Protein AF-A0A5R8KFC3-F1 (afdb_monomer)

Solvent-accessible surface area (backbone atoms only — not comparable to full-atom values): 16787 Å² total; per-residue (Å²): 131,62,72,65,58,32,50,52,36,5,52,53,13,8,52,49,15,18,56,50,30,35,54,46,38,49,51,48,36,60,76,68,60,52,62,65,64,96,44,51,42,56,52,51,28,53,52,49,10,52,50,33,19,54,53,18,20,54,48,8,37,55,35,43,71,70,52,74,98,46,72,68,62,29,37,50,53,22,32,50,52,32,50,52,51,44,51,49,51,48,49,51,51,60,71,70,44,78,74,71,74,74,76,81,77,71,86,63,76,90,66,75,78,73,72,52,71,66,54,51,50,53,49,51,52,47,53,59,52,73,68,54,58,72,79,55,64,70,77,78,46,47,85,36,60,50,88,91,48,62,68,66,55,22,53,52,45,51,51,34,50,71,71,34,86,64,40,66,62,52,46,36,56,33,34,61,37,87,54,60,70,55,16,36,49,37,29,45,44,54,66,68,44,96,74,50,63,23,81,76,44,47,63,26,54,45,52,28,35,53,48,49,42,48,51,51,51,49,48,69,68,54,51,57,91,82,42,77,81,42,57,67,39,50,56,50,30,56,41,49,53,32,45,54,56,33,52,53,57,39,30,35,63,93,36,69,24,45,78,71,60,59,49,69,38,46,53,50,39,31,61,59,34,61,76,51,72,82,43,60,54,37,32,63,56,37,26,16,51,35,33,51,47,36,29,74,61,70,69,43,74,67,56,94,86,52,51,75,78,130

Foldseek 3Di:
DPPVLLQVLLQLQLLLLLVLLLVLLVVLCVLVVPDCVPPPSVCSSNVRSNVSSVVLSVQLSVQSVPDDDDSVVSSCVSSVVSNVVSVVVSVVSVVPPDPPPPPPPPPDPPDDPDPPPVRVVVVVVVVLLVPAPLQHQLVSLLVLCDPPHDPVSNVVSLVSLVPHPCSLVSLLVQCLDPPLVSNLSSLSSQLSRPARQLVSCLVSLLVSLVSLLVLLVVLLPDDCVRVVPSVSLVSSLSSQVSSVSSQVVSQDVSNVHPLPRCLVSLVSQLVSLPNCCVPPSSQPRRNQVSQVVNCVRVVDHDDPSRDHDD

Mean predicted aligned error: 8.64 Å

pLDDT: mean 93.95, std 8.53, range [50.81, 98.75]

Structure (mmCIF, N/CA/C/O backbone):
data_AF-A0A5R8KFC3-F1
#
_entry.id   AF-A0A5R8KFC3-F1
#
loop_
_atom_site.group_PDB
_atom_site.id
_atom_site.type_symbol
_atom_site.label_atom_id
_atom_site.label_alt_id
_atom_site.label_comp_id
_atom_site.label_asym_id
_atom_site.label_entity_id
_atom_site.label_seq_id
_atom_site.pdbx_PDB_ins_code
_atom_site.Cartn_x
_atom_site.Cartn_y
_atom_site.Cartn_z
_atom_site.occupancy
_atom_site.B_iso_or_equiv
_atom_site.auth_seq_id
_atom_site.auth_comp_id
_atom_site.auth_asym_id
_atom_site.auth_atom_id
_atom_site.pdbx_PDB_model_num
ATOM 1 N N . MET A 1 1 ? 42.519 6.067 -36.872 1.00 66.69 1 MET A N 1
ATOM 2 C CA . MET A 1 1 ? 41.816 6.790 -35.792 1.00 66.69 1 MET A CA 1
ATOM 3 C C . MET A 1 1 ? 42.132 6.121 -34.464 1.00 66.69 1 MET A C 1
ATOM 5 O O . MET A 1 1 ? 42.253 4.900 -34.448 1.00 66.69 1 MET A O 1
ATOM 9 N N . SER A 1 2 ? 42.317 6.880 -33.379 1.00 91.81 2 SER A N 1
ATOM 10 C CA . SER A 1 2 ? 42.523 6.269 -32.063 1.00 91.81 2 SER A CA 1
ATOM 11 C C . SER A 1 2 ? 41.242 5.557 -31.627 1.00 91.81 2 SER A C 1
ATOM 13 O O . SER A 1 2 ? 40.143 6.080 -31.795 1.00 91.81 2 SER A O 1
ATOM 15 N N . HIS A 1 3 ? 41.376 4.360 -31.058 1.00 92.69 3 HIS A N 1
ATOM 16 C CA . HIS A 1 3 ? 40.236 3.595 -30.546 1.00 92.69 3 HIS A CA 1
ATOM 17 C C . HIS A 1 3 ? 39.388 4.400 -29.551 1.00 92.69 3 HIS A C 1
ATOM 19 O O . HIS A 1 3 ? 38.174 4.229 -29.504 1.00 92.69 3 HIS A O 1
ATOM 25 N N . LEU A 1 4 ? 40.023 5.321 -28.818 1.00 93.88 4 LEU A N 1
ATOM 26 C CA . LEU A 1 4 ? 39.363 6.235 -27.893 1.00 93.88 4 LEU A CA 1
ATOM 27 C C . LEU A 1 4 ? 38.342 7.144 -28.586 1.00 93.88 4 LEU A C 1
ATOM 29 O O . LEU A 1 4 ? 37.231 7.264 -28.086 1.00 93.88 4 LEU A O 1
ATOM 33 N N . ILE A 1 5 ? 38.662 7.731 -29.748 1.00 93.44 5 ILE A N 1
ATOM 34 C CA . ILE A 1 5 ? 37.712 8.604 -30.462 1.00 93.44 5 ILE A CA 1
ATOM 35 C C . ILE A 1 5 ? 36.483 7.805 -30.906 1.00 93.44 5 ILE A C 1
ATOM 37 O O . ILE A 1 5 ? 35.362 8.244 -30.669 1.00 93.44 5 ILE A O 1
ATOM 41 N N . SER A 1 6 ? 36.668 6.604 -31.466 1.00 94.56 6 SER A N 1
ATOM 42 C CA . SER A 1 6 ? 35.539 5.772 -31.904 1.00 94.56 6 SER A CA 1
ATOM 43 C C . SER A 1 6 ? 34.648 5.318 -30.740 1.00 94.56 6 SER A C 1
ATOM 45 O O . SER A 1 6 ? 33.436 5.226 -30.909 1.00 94.56 6 SER A O 1
ATOM 47 N N . ILE A 1 7 ? 35.224 5.053 -29.560 1.00 96.19 7 ILE A N 1
ATOM 48 C CA . ILE A 1 7 ? 34.456 4.740 -28.342 1.00 96.19 7 ILE A CA 1
ATOM 49 C C . ILE A 1 7 ? 33.655 5.966 -27.889 1.00 96.19 7 ILE A C 1
ATOM 51 O O . ILE A 1 7 ? 32.465 5.845 -27.608 1.00 96.19 7 ILE A O 1
ATOM 55 N N . THR A 1 8 ? 34.272 7.149 -27.870 1.00 96.38 8 THR A N 1
ATOM 56 C CA . THR A 1 8 ? 33.585 8.394 -27.499 1.00 96.38 8 THR A CA 1
ATOM 57 C C . THR A 1 8 ? 32.427 8.701 -28.449 1.00 96.38 8 THR A C 1
ATOM 59 O O . THR A 1 8 ? 31.327 8.998 -27.988 1.00 96.38 8 THR A O 1
ATOM 62 N N . VAL A 1 9 ? 32.634 8.581 -29.766 1.00 96.00 9 VAL A N 1
ATOM 63 C CA . VAL A 1 9 ? 31.571 8.778 -30.767 1.00 96.00 9 VAL A CA 1
ATOM 64 C C . VAL A 1 9 ? 30.444 7.762 -30.579 1.00 96.00 9 VAL A C 1
ATOM 66 O O . VAL A 1 9 ? 29.278 8.148 -30.609 1.00 96.00 9 VAL A O 1
ATOM 69 N N . ALA A 1 10 ? 30.772 6.490 -30.329 1.00 97.12 10 ALA A N 1
ATOM 70 C CA . ALA A 1 10 ? 29.782 5.452 -30.059 1.00 97.12 10 ALA A CA 1
ATOM 71 C C . ALA A 1 10 ? 28.899 5.800 -28.850 1.00 97.12 10 ALA A C 1
ATOM 73 O O . ALA A 1 10 ? 27.676 5.806 -28.968 1.00 97.12 10 ALA A O 1
ATOM 74 N N . LEU A 1 11 ? 29.497 6.159 -27.711 1.00 98.00 11 LEU A N 1
ATOM 75 C CA . LEU A 1 11 ? 28.747 6.504 -26.498 1.00 98.00 11 LEU A CA 1
ATOM 76 C C . LEU A 1 11 ? 27.854 7.735 -26.697 1.00 98.00 11 LEU A C 1
ATOM 78 O O . LEU A 1 11 ? 26.684 7.712 -26.320 1.00 98.00 11 LEU A O 1
ATOM 82 N N . LEU A 1 12 ? 28.373 8.791 -27.332 1.00 97.81 12 LEU A N 1
ATOM 83 C CA . LEU A 1 12 ? 27.587 9.994 -27.622 1.00 97.81 12 LEU A CA 1
ATOM 84 C C . LEU A 1 12 ? 26.418 9.694 -28.571 1.00 97.81 12 LEU A C 1
ATOM 86 O O . LEU A 1 12 ? 25.306 10.168 -28.341 1.00 97.81 12 LEU A O 1
ATOM 90 N N . ALA A 1 13 ? 26.635 8.866 -29.595 1.00 97.81 13 ALA A N 1
ATOM 91 C CA . ALA A 1 13 ? 25.571 8.423 -30.493 1.00 97.81 13 ALA A CA 1
ATOM 92 C C . ALA A 1 13 ? 24.495 7.608 -29.755 1.00 97.81 13 ALA A C 1
ATOM 94 O O . ALA A 1 13 ? 23.306 7.781 -30.033 1.00 97.81 13 ALA A O 1
ATOM 95 N N . GLY A 1 14 ? 24.895 6.774 -28.790 1.00 97.81 14 GLY A N 1
ATOM 96 C CA . GLY A 1 14 ? 23.986 6.066 -27.891 1.00 97.81 14 GLY A CA 1
ATOM 97 C C . GLY A 1 14 ? 23.133 7.007 -27.040 1.00 97.81 14 GLY A C 1
ATOM 98 O O . GLY A 1 14 ? 21.918 6.847 -26.987 1.00 97.81 14 GLY A O 1
ATOM 99 N N . ILE A 1 15 ? 23.728 8.044 -26.443 1.00 98.25 15 ILE A N 1
ATOM 100 C CA . ILE A 1 15 ? 22.984 9.051 -25.661 1.00 98.25 15 ILE A CA 1
ATOM 101 C C . ILE A 1 15 ? 21.945 9.772 -26.535 1.00 98.25 15 ILE A C 1
ATOM 103 O O . ILE A 1 15 ? 20.801 9.948 -26.114 1.00 98.25 15 ILE A O 1
ATOM 107 N N . ILE A 1 16 ? 22.310 10.141 -27.768 1.00 98.00 16 ILE A N 1
ATOM 108 C CA . ILE A 1 16 ? 21.385 10.775 -28.722 1.00 98.00 16 ILE A CA 1
ATOM 109 C C . ILE A 1 16 ? 20.217 9.837 -29.058 1.00 98.00 16 ILE A C 1
ATOM 111 O O . ILE A 1 16 ? 19.065 10.276 -29.075 1.00 98.00 16 ILE A O 1
ATOM 115 N N . ALA A 1 17 ? 20.492 8.552 -29.297 1.00 98.06 17 ALA A N 1
ATOM 116 C CA . ALA A 1 17 ? 19.459 7.558 -29.587 1.00 98.06 17 ALA A CA 1
ATOM 117 C C . ALA A 1 17 ? 18.516 7.342 -28.394 1.00 98.06 17 ALA A C 1
ATOM 119 O O . ALA A 1 17 ? 17.300 7.332 -28.573 1.00 98.06 17 ALA A O 1
ATOM 120 N N . PHE A 1 18 ? 19.067 7.245 -27.179 1.00 98.38 18 PHE A N 1
ATOM 121 C CA . PHE A 1 18 ? 18.299 7.144 -25.938 1.00 98.38 18 PHE A CA 1
ATOM 122 C C . PHE A 1 18 ? 17.334 8.325 -25.784 1.00 98.38 18 PHE A C 1
ATOM 124 O O . PHE A 1 18 ? 16.133 8.124 -25.616 1.00 98.38 18 PHE A O 1
ATOM 131 N N . ALA A 1 19 ? 17.841 9.558 -25.898 1.00 98.19 19 ALA A N 1
ATOM 132 C CA . ALA A 1 19 ? 17.030 10.766 -25.749 1.00 98.19 19 ALA A CA 1
ATOM 133 C C . ALA A 1 19 ? 15.954 10.881 -26.842 1.00 98.19 19 ALA A C 1
ATOM 135 O O . ALA A 1 19 ? 14.816 11.249 -26.559 1.00 98.19 19 ALA A O 1
ATOM 136 N N . SER A 1 20 ? 16.295 10.522 -28.082 1.00 97.88 20 SER A N 1
ATOM 137 C CA . SER A 1 20 ? 15.355 10.555 -29.208 1.00 97.88 20 SER A CA 1
ATOM 138 C C . SER A 1 20 ? 14.225 9.541 -29.022 1.00 97.88 20 SER A C 1
ATOM 140 O O . SER A 1 20 ? 13.053 9.884 -29.178 1.00 97.88 20 SER A O 1
ATOM 142 N N . MET A 1 21 ? 14.554 8.307 -28.628 1.00 98.12 21 MET A N 1
ATOM 143 C CA . MET A 1 21 ? 13.553 7.268 -28.390 1.00 98.12 21 MET A CA 1
ATOM 144 C C . MET A 1 21 ? 12.703 7.552 -27.150 1.00 98.12 21 MET A C 1
ATOM 146 O O . MET A 1 21 ? 11.526 7.208 -27.144 1.00 98.12 21 MET A O 1
ATOM 150 N N . LEU A 1 22 ? 13.251 8.221 -26.131 1.00 97.94 22 LEU A N 1
ATOM 151 C CA . LEU A 1 22 ? 12.479 8.675 -24.974 1.00 97.94 22 LEU A CA 1
ATOM 152 C C . LEU A 1 22 ? 11.317 9.584 -25.407 1.00 97.94 22 LEU A C 1
ATOM 154 O O . LEU A 1 22 ? 10.178 9.356 -25.005 1.00 97.94 22 LEU A O 1
ATOM 158 N N . LEU A 1 23 ? 11.586 10.566 -26.274 1.00 97.69 23 LEU A N 1
ATOM 159 C CA . LEU A 1 23 ? 10.558 11.467 -26.809 1.00 97.69 23 LEU A CA 1
ATOM 160 C C . LEU A 1 23 ? 9.531 10.721 -27.671 1.00 97.69 23 LEU A C 1
ATOM 162 O O . LEU A 1 23 ? 8.330 10.940 -27.521 1.00 97.69 23 LEU A O 1
ATOM 166 N N . VAL A 1 24 ? 9.989 9.812 -28.539 1.00 97.56 24 VAL A N 1
ATOM 167 C CA . VAL A 1 24 ? 9.101 8.992 -29.380 1.00 97.56 24 VAL A CA 1
ATOM 168 C C . VAL A 1 24 ? 8.199 8.103 -28.525 1.00 97.56 24 VAL A C 1
ATOM 170 O O . VAL A 1 24 ? 6.992 8.068 -28.746 1.00 97.56 24 VAL A O 1
ATOM 173 N N . ALA A 1 25 ? 8.750 7.415 -27.524 1.00 96.88 25 ALA A N 1
ATOM 174 C CA . ALA A 1 25 ? 7.990 6.523 -26.657 1.00 96.88 25 ALA A CA 1
ATOM 175 C C . ALA A 1 25 ? 6.962 7.283 -25.805 1.00 96.88 25 ALA A C 1
ATOM 177 O O . ALA A 1 25 ? 5.842 6.800 -25.654 1.00 96.88 25 ALA A O 1
ATOM 178 N N . LEU A 1 26 ? 7.303 8.478 -25.305 1.00 95.81 26 LEU A N 1
ATOM 179 C CA . LEU A 1 26 ? 6.345 9.357 -24.624 1.00 95.81 26 LEU A CA 1
ATOM 180 C C . LEU A 1 26 ? 5.201 9.771 -25.557 1.00 95.81 26 LEU A C 1
ATOM 182 O O . LEU A 1 26 ? 4.039 9.667 -25.172 1.00 95.81 26 LEU A O 1
ATOM 186 N N . GLY A 1 27 ? 5.519 10.165 -26.794 1.00 95.06 27 GLY A N 1
ATOM 187 C CA . GLY A 1 27 ? 4.511 10.491 -27.804 1.00 95.06 27 GLY A CA 1
ATOM 188 C C . GLY A 1 27 ? 3.602 9.305 -28.135 1.00 95.06 27 GLY A C 1
ATOM 189 O O . GLY A 1 27 ? 2.396 9.478 -28.261 1.00 95.06 27 GLY A O 1
ATOM 190 N N . ILE A 1 28 ? 4.150 8.087 -28.209 1.00 94.69 28 ILE A N 1
ATOM 191 C CA . ILE A 1 28 ? 3.366 6.859 -28.408 1.00 94.69 28 ILE A CA 1
ATOM 192 C C . ILE A 1 28 ? 2.449 6.597 -27.207 1.00 94.69 28 ILE A C 1
ATOM 194 O O . ILE A 1 28 ? 1.267 6.325 -27.400 1.00 94.69 28 ILE A O 1
ATOM 198 N N . VAL A 1 29 ? 2.957 6.688 -25.975 1.00 93.75 29 VAL A N 1
ATOM 199 C CA . VAL A 1 29 ? 2.145 6.489 -24.761 1.00 93.75 29 VAL A CA 1
ATOM 200 C C . VAL A 1 29 ? 0.968 7.459 -24.720 1.00 93.75 29 VAL A C 1
ATOM 202 O O . VAL A 1 29 ? -0.152 7.027 -24.446 1.00 93.75 29 VAL A O 1
ATOM 205 N N . ASP A 1 30 ? 1.212 8.733 -25.025 1.00 90.75 30 ASP A N 1
ATOM 206 C CA . ASP A 1 30 ? 0.179 9.768 -25.059 1.00 90.75 30 ASP A CA 1
ATOM 207 C C . ASP A 1 30 ? -0.840 9.511 -26.182 1.00 90.75 30 ASP A C 1
ATOM 209 O O . ASP A 1 30 ? -2.045 9.432 -25.935 1.00 90.75 30 ASP A O 1
ATOM 213 N N . TRP A 1 31 ? -0.359 9.249 -27.403 1.00 89.56 31 TRP A N 1
ATOM 214 C CA . TRP A 1 31 ? -1.203 9.009 -28.577 1.00 89.56 31 TRP A CA 1
ATOM 215 C C . TRP A 1 31 ? -2.123 7.794 -28.414 1.00 89.56 31 TRP A C 1
ATOM 217 O O . TRP A 1 31 ? -3.312 7.849 -28.733 1.00 89.56 31 TRP A O 1
ATOM 227 N N . TYR A 1 32 ? -1.587 6.694 -27.884 1.00 87.62 32 TYR A N 1
ATOM 228 C CA . TYR A 1 32 ? -2.350 5.473 -27.621 1.00 87.62 32 TYR A CA 1
ATOM 229 C C . TYR A 1 32 ? -3.075 5.492 -26.269 1.00 87.62 32 TYR A C 1
ATOM 231 O O . TYR A 1 32 ? -3.775 4.529 -25.952 1.00 87.62 32 TYR A O 1
ATOM 239 N N . A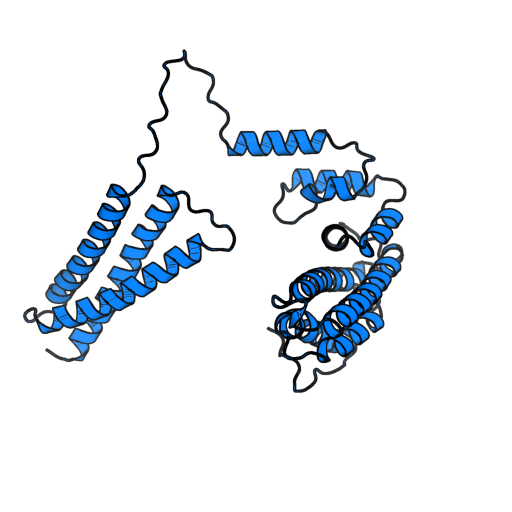RG A 1 33 ? -2.933 6.565 -25.476 1.00 86.50 33 ARG A N 1
ATOM 240 C CA . ARG A 1 33 ? -3.494 6.704 -24.121 1.00 86.50 33 ARG A CA 1
ATOM 241 C C . ARG A 1 33 ? -3.212 5.483 -23.245 1.00 86.50 33 ARG A C 1
ATOM 243 O O . ARG A 1 33 ? -4.106 4.977 -22.562 1.00 86.50 33 ARG A O 1
ATOM 250 N N . ILE A 1 34 ? -1.978 4.981 -23.291 1.00 84.62 34 ILE A N 1
ATOM 251 C CA . ILE A 1 34 ? -1.589 3.790 -22.530 1.00 84.62 34 ILE A CA 1
ATOM 252 C C . ILE A 1 34 ? -1.701 4.133 -21.036 1.00 84.62 34 ILE A C 1
ATOM 254 O O . ILE A 1 34 ? -1.002 5.036 -20.569 1.00 84.62 34 ILE A O 1
ATOM 258 N N . PRO A 1 35 ? -2.574 3.455 -20.268 1.00 80.81 35 PRO A N 1
ATOM 259 C CA . PRO A 1 35 ? -2.818 3.817 -18.882 1.00 80.81 35 PRO A CA 1
ATOM 260 C C . PRO A 1 35 ? -1.564 3.589 -18.035 1.00 80.81 35 PRO A C 1
ATOM 262 O O . PRO A 1 35 ? -0.925 2.544 -18.116 1.00 80.81 35 PRO A O 1
ATOM 265 N N . SER A 1 36 ? -1.259 4.529 -17.140 1.00 80.50 36 SER A N 1
ATOM 266 C CA . SER A 1 36 ? -0.135 4.420 -16.194 1.00 80.50 36 SER A CA 1
ATOM 267 C C . SER A 1 36 ? -0.393 3.469 -15.019 1.00 80.50 36 SER A C 1
ATOM 269 O O . SER A 1 36 ? 0.314 3.523 -14.013 1.00 80.50 36 SER A O 1
ATOM 271 N N . ARG A 1 37 ? -1.412 2.605 -15.110 1.00 72.31 37 ARG A N 1
ATOM 272 C CA . ARG A 1 37 ? -1.705 1.623 -14.060 1.00 72.31 37 ARG A CA 1
ATOM 273 C C . ARG A 1 37 ? -0.508 0.681 -13.929 1.00 72.31 37 ARG A C 1
ATOM 275 O O . ARG A 1 37 ? 0.042 0.241 -14.934 1.00 72.31 37 ARG A O 1
ATOM 282 N N . GLU A 1 38 ? -0.073 0.459 -12.691 1.00 62.81 38 GLU A N 1
ATOM 283 C CA . GLU A 1 38 ? 1.053 -0.428 -12.349 1.00 62.81 38 GLU A CA 1
ATOM 284 C C . GLU A 1 38 ? 2.399 -0.043 -13.000 1.00 62.81 38 GLU A C 1
ATOM 286 O O . GLU A 1 38 ? 3.322 -0.847 -13.061 1.00 62.81 38 GLU A O 1
ATOM 291 N N . GLY A 1 39 ? 2.544 1.194 -13.494 1.00 75.56 39 GLY A N 1
ATOM 292 C CA . GLY A 1 39 ? 3.786 1.660 -14.119 1.00 75.56 39 GLY A CA 1
ATOM 293 C C . GLY A 1 39 ? 4.041 1.121 -15.531 1.00 75.56 39 GLY A C 1
ATOM 294 O O . GLY A 1 39 ? 5.117 1.366 -16.075 1.00 75.56 39 GLY A O 1
ATOM 295 N N . ALA A 1 40 ? 3.073 0.442 -16.159 1.00 79.31 40 ALA A N 1
ATOM 296 C CA . ALA A 1 40 ? 3.233 -0.188 -17.474 1.00 79.31 40 ALA A CA 1
ATOM 297 C C . ALA A 1 40 ? 3.752 0.777 -18.561 1.00 79.31 40 ALA A C 1
ATOM 299 O O . ALA A 1 40 ? 4.689 0.450 -19.293 1.00 79.31 40 ALA A O 1
ATOM 300 N N . SER A 1 41 ? 3.201 1.994 -18.629 1.00 89.81 41 SER A N 1
ATOM 301 C CA . SER A 1 41 ? 3.663 3.038 -19.556 1.00 89.81 41 SER A CA 1
ATOM 302 C C . SER A 1 41 ? 5.087 3.515 -19.240 1.00 89.81 41 SER A C 1
ATOM 304 O O . SER A 1 41 ? 5.891 3.715 -20.149 1.00 89.81 41 SER A O 1
ATOM 306 N N . GLY A 1 42 ? 5.433 3.627 -17.956 1.00 90.75 42 GLY A N 1
ATOM 307 C CA . GLY A 1 42 ? 6.775 3.990 -17.502 1.00 90.75 42 GLY A CA 1
ATOM 308 C C . GLY A 1 42 ? 7.820 2.944 -17.890 1.00 90.75 42 GLY A C 1
ATOM 309 O O . GLY A 1 42 ? 8.845 3.288 -18.481 1.00 90.75 42 GLY A O 1
ATOM 310 N N . TYR A 1 43 ? 7.543 1.662 -17.632 1.00 93.31 43 TYR A N 1
ATOM 311 C CA . TYR A 1 43 ? 8.425 0.564 -18.034 1.00 93.31 43 TYR A CA 1
ATOM 312 C C . TYR A 1 43 ? 8.607 0.516 -19.550 1.00 93.31 43 TYR A C 1
ATOM 314 O O . TYR A 1 43 ? 9.736 0.388 -20.021 1.00 93.31 43 TYR A O 1
ATOM 322 N N . PHE A 1 44 ? 7.527 0.692 -20.316 1.00 94.12 44 PHE A N 1
ATOM 323 C CA . PHE A 1 44 ? 7.592 0.753 -21.773 1.00 94.12 44 PHE A CA 1
ATOM 324 C C . PHE A 1 44 ? 8.547 1.853 -22.260 1.00 94.12 44 PHE A C 1
ATOM 326 O O . PHE A 1 44 ? 9.431 1.578 -23.075 1.00 94.12 44 PHE A O 1
ATOM 333 N N . VAL A 1 45 ? 8.415 3.076 -21.740 1.00 96.44 45 VAL A N 1
ATOM 334 C CA . VAL A 1 45 ? 9.256 4.218 -22.132 1.00 96.44 45 VAL A CA 1
ATOM 335 C C . VAL A 1 45 ? 10.725 3.971 -21.782 1.00 96.44 45 VAL A C 1
ATOM 337 O O . VAL A 1 45 ? 11.595 4.126 -22.642 1.00 96.44 45 VAL A O 1
ATOM 340 N N . VAL A 1 46 ? 11.012 3.536 -20.551 1.00 96.88 46 VAL A N 1
ATOM 341 C CA . VAL A 1 46 ? 12.392 3.331 -20.079 1.00 96.88 46 VAL A CA 1
ATOM 342 C C . VAL A 1 46 ? 13.079 2.187 -20.824 1.00 96.88 46 VAL A C 1
ATOM 344 O O . VAL A 1 46 ? 14.211 2.355 -21.281 1.00 96.88 46 VAL A O 1
ATOM 347 N N . VAL A 1 47 ? 12.408 1.043 -20.994 1.00 97.19 47 VAL A N 1
ATOM 348 C CA . VAL A 1 47 ? 12.983 -0.124 -21.683 1.00 97.19 47 VAL A CA 1
ATOM 349 C C . VAL A 1 47 ? 13.309 0.208 -23.140 1.00 97.19 47 VAL A C 1
ATOM 351 O O . VAL A 1 47 ? 14.411 -0.094 -23.600 1.00 97.19 47 VAL A O 1
ATOM 354 N N . ASN A 1 48 ? 12.401 0.880 -23.856 1.00 97.00 48 ASN A N 1
ATOM 355 C CA . ASN A 1 48 ? 12.640 1.265 -25.248 1.00 97.00 48 ASN A CA 1
ATOM 356 C C . ASN A 1 48 ? 13.758 2.306 -25.385 1.00 97.00 48 ASN A C 1
ATOM 358 O O . ASN A 1 48 ? 14.592 2.184 -26.284 1.00 97.00 48 ASN A O 1
ATOM 362 N N . ALA A 1 49 ? 13.823 3.297 -24.490 1.00 97.75 49 ALA A N 1
ATOM 363 C CA . ALA A 1 49 ? 14.895 4.289 -24.502 1.00 97.75 49 ALA A CA 1
ATOM 364 C C . ALA A 1 49 ? 16.269 3.640 -24.259 1.00 97.75 49 ALA A C 1
ATOM 366 O O . ALA A 1 49 ? 17.209 3.889 -25.016 1.00 97.75 49 ALA A O 1
ATOM 367 N N . LEU A 1 50 ? 16.385 2.753 -23.260 1.00 97.81 50 LEU A N 1
ATOM 368 C CA . LEU A 1 50 ? 17.624 2.019 -22.968 1.00 97.81 50 LEU A CA 1
ATOM 369 C C . LEU A 1 50 ? 18.063 1.135 -24.141 1.00 97.81 50 LEU A C 1
ATOM 371 O O . LEU A 1 50 ? 19.236 1.158 -24.521 1.00 97.81 50 LEU A O 1
ATOM 375 N N . LEU A 1 51 ? 17.125 0.401 -24.746 1.00 97.88 51 LEU A N 1
ATOM 376 C CA . LEU A 1 51 ? 17.404 -0.436 -25.912 1.00 97.88 51 LEU A CA 1
ATOM 377 C C . LEU A 1 51 ? 17.895 0.401 -27.103 1.00 97.88 51 LEU A C 1
ATOM 379 O O . LEU A 1 51 ? 18.889 0.042 -27.737 1.00 97.88 51 LEU A O 1
ATOM 383 N N . ALA A 1 52 ? 17.257 1.543 -27.373 1.00 98.06 52 ALA A N 1
ATOM 384 C CA . ALA A 1 52 ? 17.704 2.469 -28.410 1.00 98.06 52 ALA A CA 1
ATOM 385 C C . ALA A 1 52 ? 19.092 3.047 -28.109 1.00 98.06 52 ALA A C 1
ATOM 387 O O . ALA A 1 52 ? 19.911 3.149 -29.020 1.00 98.06 52 ALA A O 1
ATOM 388 N N . GLY A 1 53 ? 19.400 3.358 -26.847 1.00 97.94 53 GLY A N 1
ATOM 389 C CA . GLY A 1 53 ? 20.734 3.802 -26.442 1.00 97.94 53 GLY A CA 1
ATOM 390 C C . GLY A 1 53 ? 21.818 2.754 -26.703 1.00 97.94 53 GLY A C 1
ATOM 391 O O . GLY A 1 53 ? 22.882 3.067 -27.248 1.00 97.94 53 GLY A O 1
ATOM 392 N N . PHE A 1 54 ? 21.530 1.488 -26.393 1.00 98.19 54 PHE A N 1
ATOM 393 C CA . PHE A 1 54 ? 22.429 0.369 -26.675 1.00 98.19 54 PHE A CA 1
ATOM 394 C C . PHE A 1 54 ? 22.655 0.176 -28.183 1.00 98.19 54 PHE A C 1
ATOM 396 O O . PHE A 1 54 ? 23.799 0.170 -28.645 1.00 98.19 54 PHE A O 1
ATOM 403 N N . ILE A 1 55 ? 21.577 0.097 -28.971 1.00 98.00 55 ILE A N 1
ATOM 404 C CA . ILE A 1 55 ? 21.654 -0.055 -30.433 1.00 98.00 55 ILE A CA 1
ATOM 405 C C . ILE A 1 55 ? 22.361 1.151 -31.068 1.00 98.00 55 ILE A C 1
ATOM 407 O O . ILE A 1 55 ? 23.238 0.983 -31.916 1.00 98.00 55 ILE A O 1
ATOM 411 N N . GLY A 1 56 ? 22.048 2.364 -30.613 1.00 98.06 56 GLY A N 1
ATOM 412 C CA . GLY A 1 56 ? 22.665 3.596 -31.093 1.00 98.06 56 GLY A CA 1
ATOM 413 C C . GLY A 1 56 ? 24.167 3.663 -30.822 1.00 98.06 56 GLY A C 1
ATOM 414 O O . GLY A 1 56 ? 24.907 4.204 -31.646 1.00 98.06 56 GLY A O 1
ATOM 415 N N . THR A 1 57 ? 24.629 3.045 -29.729 1.00 98.19 57 THR A N 1
ATOM 416 C CA . THR A 1 57 ? 26.060 2.897 -29.425 1.00 98.19 57 THR A CA 1
ATOM 417 C C . THR A 1 57 ? 26.752 1.990 -30.442 1.00 98.19 57 THR A C 1
ATOM 419 O O . THR A 1 57 ? 27.815 2.334 -30.962 1.00 98.19 57 THR A O 1
ATOM 422 N N . ILE A 1 58 ? 26.132 0.858 -30.789 1.00 98.06 58 ILE A N 1
ATOM 423 C CA . ILE A 1 58 ? 26.651 -0.067 -31.810 1.00 98.06 58 ILE A CA 1
ATOM 424 C C . ILE A 1 58 ? 26.721 0.625 -33.178 1.00 98.06 58 ILE A C 1
ATOM 426 O O . ILE A 1 58 ? 27.744 0.537 -33.859 1.00 98.06 58 ILE A O 1
ATOM 430 N N . ILE A 1 59 ? 25.669 1.356 -33.562 1.00 97.12 59 ILE A N 1
ATOM 431 C CA . ILE A 1 59 ? 25.636 2.129 -34.812 1.00 97.12 59 ILE A CA 1
ATOM 432 C C . ILE A 1 59 ? 26.762 3.166 -34.825 1.00 97.12 59 ILE A C 1
ATOM 434 O O . ILE A 1 59 ? 27.522 3.224 -35.791 1.00 97.12 59 ILE A O 1
ATOM 438 N N . GLY A 1 60 ? 26.923 3.935 -33.745 1.00 96.50 60 GLY A N 1
ATOM 439 C CA . GLY A 1 60 ? 27.983 4.936 -33.646 1.00 96.50 60 GLY A CA 1
ATOM 440 C C . GLY A 1 60 ? 29.382 4.336 -33.757 1.00 96.50 60 GLY A C 1
ATOM 441 O O . GLY A 1 60 ? 30.230 4.891 -34.454 1.00 96.50 60 GLY A O 1
ATOM 442 N N . TRP A 1 61 ? 29.606 3.159 -33.167 1.00 97.06 61 TRP A N 1
ATOM 443 C CA . TRP A 1 61 ? 30.868 2.434 -33.314 1.00 97.06 61 TRP A CA 1
ATOM 444 C C . TRP A 1 61 ? 31.133 2.007 -34.763 1.00 97.06 61 TRP A C 1
ATOM 446 O O . TRP A 1 61 ? 32.241 2.198 -35.264 1.00 97.06 61 TRP A O 1
ATOM 456 N N . ILE A 1 62 ? 30.125 1.468 -35.458 1.00 96.31 62 ILE A N 1
ATOM 457 C CA . ILE A 1 62 ? 30.247 1.055 -36.865 1.00 96.31 62 ILE A CA 1
ATOM 458 C C . ILE A 1 62 ? 30.515 2.265 -37.768 1.00 96.31 62 ILE A C 1
ATOM 460 O O . ILE A 1 62 ? 31.399 2.199 -38.625 1.00 96.31 62 ILE A O 1
ATOM 464 N N . VAL A 1 63 ? 29.784 3.367 -37.575 1.00 95.88 63 VAL A N 1
ATOM 465 C CA . VAL A 1 63 ? 29.950 4.603 -38.354 1.00 95.88 63 VAL A CA 1
ATOM 466 C C . VAL A 1 63 ? 31.350 5.171 -38.144 1.00 95.88 63 VAL A C 1
ATOM 468 O O . VAL A 1 63 ? 32.076 5.331 -39.120 1.00 95.88 63 VAL A O 1
ATOM 471 N N . ALA A 1 64 ? 31.802 5.335 -36.897 1.00 94.69 64 ALA A N 1
ATOM 472 C CA . ALA A 1 64 ? 33.143 5.841 -36.582 1.00 94.69 64 ALA A CA 1
ATOM 473 C C . ALA A 1 64 ? 34.290 4.994 -37.175 1.00 94.69 64 ALA A C 1
ATOM 475 O O . ALA A 1 64 ? 35.419 5.459 -37.298 1.00 94.69 64 ALA A O 1
ATOM 476 N N . ARG A 1 65 ? 34.032 3.734 -37.552 1.00 94.50 65 ARG A N 1
ATOM 477 C CA . ARG A 1 65 ? 35.011 2.880 -38.245 1.00 94.50 65 ARG A CA 1
ATOM 478 C C . ARG A 1 65 ? 34.998 3.023 -39.762 1.00 94.50 65 ARG A C 1
ATOM 480 O O . ARG A 1 65 ? 35.979 2.637 -40.394 1.00 94.50 65 ARG A O 1
ATOM 487 N N . LYS A 1 66 ? 33.899 3.505 -40.342 1.00 95.19 66 LYS A N 1
ATOM 488 C CA . LYS A 1 66 ? 33.683 3.556 -41.795 1.00 95.19 66 LYS A CA 1
ATOM 489 C C . LYS A 1 66 ? 33.764 4.963 -42.380 1.00 95.19 66 LYS A C 1
ATOM 491 O O . LYS A 1 66 ? 34.125 5.091 -43.546 1.00 95.19 66 LYS A O 1
ATOM 496 N N . THR A 1 67 ? 33.433 6.002 -41.618 1.00 90.31 67 THR A N 1
ATOM 497 C CA . THR A 1 67 ? 33.580 7.396 -42.063 1.00 90.31 67 THR A CA 1
ATOM 498 C C . THR A 1 67 ? 35.021 7.891 -41.913 1.00 90.31 67 THR A C 1
ATOM 500 O O . THR A 1 67 ? 35.781 7.395 -41.086 1.00 90.31 67 THR A O 1
ATOM 503 N N . GLY A 1 68 ? 35.421 8.822 -42.787 1.00 81.62 68 GLY A N 1
ATOM 504 C CA . GLY A 1 68 ? 36.772 9.393 -42.825 1.00 81.62 68 GLY A CA 1
ATOM 505 C C . GLY A 1 68 ? 37.136 10.215 -41.577 1.00 81.62 68 GLY A C 1
ATOM 506 O O . GLY A 1 68 ? 36.322 10.365 -40.673 1.00 81.62 68 GLY A O 1
ATOM 507 N N . PRO A 1 69 ? 38.355 10.781 -41.516 1.00 84.94 69 PRO A N 1
ATOM 508 C CA . PRO A 1 69 ? 38.887 11.373 -40.292 1.00 84.94 69 PRO A CA 1
ATOM 509 C C . PRO A 1 69 ? 38.084 12.600 -39.833 1.00 84.94 69 PRO A C 1
ATOM 511 O O . PRO A 1 69 ? 38.057 13.621 -40.516 1.00 84.94 69 PRO A O 1
ATOM 514 N N . GLY A 1 70 ? 37.497 12.524 -38.636 1.00 89.44 70 GLY A N 1
ATOM 515 C CA . GLY A 1 70 ? 36.962 13.691 -37.933 1.00 89.44 70 GLY A CA 1
ATOM 516 C C . GLY A 1 70 ? 35.822 13.350 -36.978 1.00 89.44 70 GLY A C 1
ATOM 517 O O . GLY A 1 70 ? 34.736 12.986 -37.415 1.00 89.44 70 GLY A O 1
ATOM 518 N N . MET A 1 71 ? 36.037 13.560 -35.674 1.00 91.75 71 MET A N 1
ATOM 519 C CA . MET A 1 71 ? 35.052 13.254 -34.624 1.00 91.75 71 MET A CA 1
ATOM 520 C C . MET A 1 71 ? 33.698 13.945 -34.852 1.00 91.75 71 MET A C 1
ATOM 522 O O . MET A 1 71 ? 32.656 13.335 -34.640 1.00 91.75 71 MET A O 1
ATOM 526 N N . ALA A 1 72 ? 33.704 15.206 -35.298 1.00 93.94 72 ALA A N 1
ATOM 527 C CA . ALA A 1 72 ? 32.476 15.954 -35.558 1.00 93.94 72 ALA A CA 1
ATOM 528 C C . ALA A 1 72 ? 31.667 15.338 -36.709 1.00 93.94 72 ALA A C 1
ATOM 530 O O . ALA A 1 72 ? 30.473 15.097 -36.563 1.00 93.94 72 ALA A O 1
ATOM 531 N N . THR A 1 73 ? 32.324 15.030 -37.829 1.00 93.12 73 THR A N 1
ATOM 532 C CA . THR A 1 73 ? 31.687 14.412 -38.999 1.00 93.12 73 THR A CA 1
ATOM 533 C C . THR A 1 73 ? 31.114 13.041 -38.650 1.00 93.12 73 THR A C 1
ATOM 535 O O . THR A 1 73 ? 29.970 12.747 -38.986 1.00 93.12 73 THR A O 1
ATOM 538 N N . GLU A 1 74 ? 31.873 12.218 -37.927 1.00 93.56 74 GLU A N 1
ATOM 539 C CA . GLU A 1 74 ? 31.424 10.896 -37.479 1.00 93.56 74 GLU A CA 1
ATOM 540 C C . GLU A 1 74 ? 30.232 10.978 -36.527 1.00 93.56 74 GLU A C 1
ATOM 542 O O . GLU A 1 74 ? 29.273 10.225 -36.687 1.00 93.56 74 G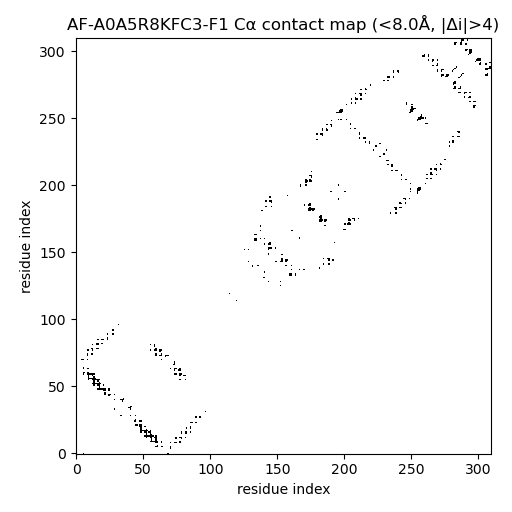LU A O 1
ATOM 547 N N . LEU A 1 75 ? 30.257 11.912 -35.572 1.00 94.94 75 LEU A N 1
ATOM 548 C CA . LEU A 1 75 ? 29.150 12.117 -34.644 1.00 94.94 75 LEU A CA 1
ATOM 549 C C . LEU A 1 75 ? 27.890 12.606 -35.364 1.00 94.94 75 LEU A C 1
ATOM 551 O O . LEU A 1 75 ? 26.799 12.141 -35.044 1.00 94.94 75 LEU A O 1
ATOM 555 N N . VAL A 1 76 ? 28.027 13.493 -36.355 1.00 96.75 76 VAL A N 1
ATOM 556 C CA . VAL A 1 76 ? 26.901 13.948 -37.185 1.00 96.75 76 VAL A CA 1
ATOM 557 C C . VAL A 1 76 ? 26.288 12.777 -37.952 1.00 96.75 76 VAL A C 1
ATOM 559 O O . VAL A 1 76 ? 25.070 12.615 -37.930 1.00 96.75 76 VAL A O 1
ATOM 562 N N . TRP A 1 77 ? 27.103 11.920 -38.574 1.00 96.75 77 TRP A N 1
ATOM 563 C CA . TRP A 1 77 ? 26.597 10.746 -39.292 1.00 96.75 77 TRP A CA 1
ATOM 564 C C . TRP A 1 77 ? 25.960 9.712 -38.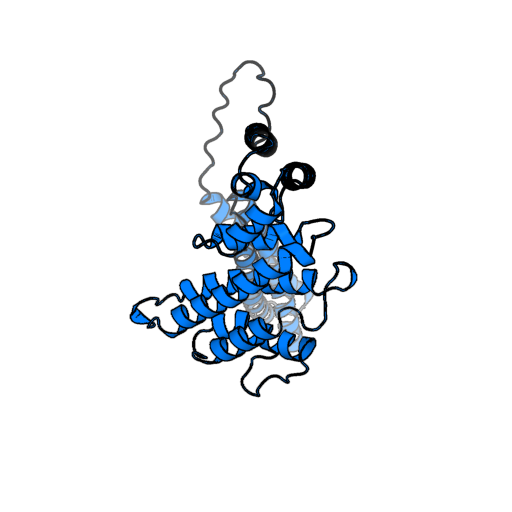360 1.00 96.75 77 TRP A C 1
ATOM 566 O O . TRP A 1 77 ? 24.872 9.209 -38.648 1.00 96.75 77 TRP A O 1
ATOM 576 N N . ALA A 1 78 ? 26.601 9.411 -37.231 1.00 95.44 78 ALA A N 1
ATOM 577 C CA . ALA A 1 78 ? 26.095 8.453 -36.255 1.00 95.44 78 ALA A CA 1
ATOM 578 C C . ALA A 1 78 ? 24.796 8.946 -35.598 1.00 95.44 78 ALA A C 1
ATOM 580 O O . ALA A 1 78 ? 23.792 8.233 -35.584 1.00 95.44 78 ALA A O 1
ATOM 581 N N . GLY A 1 79 ? 24.798 10.188 -35.110 1.00 95.69 79 GLY A N 1
ATOM 582 C CA . GLY A 1 79 ? 23.631 10.832 -34.517 1.00 95.69 79 GLY A CA 1
ATOM 583 C C . GLY A 1 79 ? 22.489 10.970 -35.520 1.00 95.69 79 GLY A C 1
ATOM 584 O O . GLY A 1 79 ? 21.367 10.573 -35.221 1.00 95.69 79 GLY A O 1
ATOM 585 N N . GLY A 1 80 ? 22.780 11.436 -36.738 1.00 96.38 80 GLY A N 1
ATOM 586 C CA . GLY A 1 80 ? 21.793 11.555 -37.812 1.00 96.38 80 GLY A CA 1
ATOM 587 C C . GLY A 1 80 ? 21.142 10.218 -38.173 1.00 96.38 80 GLY A C 1
ATOM 588 O O . GLY A 1 80 ? 19.924 10.157 -38.323 1.00 96.38 80 GLY A O 1
ATOM 589 N N . THR A 1 81 ? 21.922 9.133 -38.224 1.00 96.88 81 THR A N 1
ATOM 590 C CA . THR A 1 81 ? 21.395 7.779 -38.473 1.00 96.88 81 THR A CA 1
ATOM 591 C C . THR A 1 81 ? 20.438 7.334 -37.363 1.00 96.88 81 THR A C 1
ATOM 593 O O . THR A 1 81 ? 19.354 6.832 -37.654 1.00 96.88 81 THR A O 1
ATOM 596 N N . ASN A 1 82 ? 20.796 7.560 -36.095 1.00 97.44 82 ASN A N 1
ATOM 597 C CA . ASN A 1 82 ? 19.942 7.207 -34.955 1.00 97.44 82 ASN A CA 1
ATOM 598 C C . ASN A 1 82 ? 18.643 8.024 -34.920 1.00 97.44 82 ASN A C 1
ATOM 600 O O . ASN A 1 82 ? 17.572 7.461 -34.688 1.00 97.44 82 ASN A O 1
ATOM 604 N N . ILE A 1 83 ? 18.719 9.331 -35.189 1.00 97.62 83 ILE A N 1
ATOM 605 C CA . ILE A 1 83 ? 17.542 10.209 -35.261 1.00 97.62 83 ILE A CA 1
ATOM 606 C C . ILE A 1 83 ? 16.618 9.763 -36.397 1.00 97.62 83 ILE A C 1
ATOM 608 O O . ILE A 1 83 ? 15.413 9.641 -36.187 1.00 97.62 83 ILE A O 1
ATOM 612 N N . LEU A 1 84 ? 17.173 9.458 -37.576 1.00 98.00 84 LEU A N 1
ATOM 613 C CA . LEU A 1 84 ? 16.402 8.961 -38.717 1.00 98.00 84 LEU A CA 1
ATOM 614 C C . LEU A 1 84 ? 15.698 7.636 -38.394 1.00 98.00 84 LEU A C 1
ATOM 616 O O . LEU A 1 84 ? 14.530 7.466 -38.736 1.00 98.00 84 LEU A O 1
ATOM 620 N N . LEU A 1 85 ? 16.378 6.718 -37.701 1.00 97.75 85 LEU A N 1
ATOM 621 C CA . LEU A 1 85 ? 15.787 5.450 -37.275 1.00 97.75 85 LEU A CA 1
ATOM 622 C C . LEU A 1 85 ? 14.635 5.666 -36.281 1.00 97.75 85 LEU A C 1
ATOM 624 O O . LEU A 1 85 ? 13.572 5.071 -36.444 1.00 97.75 85 LEU A O 1
ATOM 628 N N . CYS A 1 86 ? 14.807 6.552 -35.294 1.00 97.00 86 CYS A N 1
ATOM 629 C CA . CYS A 1 86 ? 13.743 6.899 -34.345 1.00 97.00 86 CYS A CA 1
ATOM 630 C C . CYS A 1 86 ? 12.546 7.555 -35.050 1.00 97.00 86 CYS A C 1
ATOM 632 O O . CYS A 1 86 ? 11.400 7.217 -34.762 1.00 97.00 86 CYS A O 1
ATOM 634 N N . ALA A 1 87 ? 12.801 8.447 -36.011 1.00 97.50 87 ALA A N 1
ATOM 635 C CA . ALA A 1 87 ? 11.759 9.073 -36.820 1.00 97.50 87 ALA A CA 1
ATOM 636 C C . ALA A 1 87 ? 10.994 8.043 -37.668 1.00 97.50 87 ALA A C 1
ATOM 638 O O . ALA A 1 87 ? 9.773 8.127 -37.779 1.00 97.50 87 ALA A O 1
ATOM 639 N N . LEU A 1 88 ? 11.685 7.038 -38.218 1.00 97.81 88 LEU A N 1
ATOM 640 C CA . LEU A 1 88 ? 11.048 5.945 -38.949 1.00 97.81 88 LEU A CA 1
ATOM 641 C C . LEU A 1 88 ? 10.162 5.091 -38.033 1.00 97.81 88 LEU A C 1
ATOM 643 O O . LEU A 1 88 ? 9.046 4.758 -38.418 1.00 97.81 88 LEU A O 1
ATOM 647 N N . ILE A 1 89 ? 10.619 4.780 -36.816 1.00 96.69 89 ILE A N 1
ATOM 648 C CA . ILE A 1 89 ? 9.806 4.071 -35.814 1.00 96.69 89 ILE A CA 1
ATOM 649 C C . ILE A 1 89 ? 8.554 4.884 -35.469 1.00 96.69 89 ILE A C 1
ATOM 651 O O . ILE A 1 89 ? 7.455 4.333 -35.470 1.00 96.69 89 ILE A O 1
ATOM 655 N N . ALA A 1 90 ? 8.699 6.191 -35.233 1.00 96.31 90 ALA A N 1
ATOM 656 C CA . ALA A 1 90 ? 7.571 7.081 -34.964 1.00 96.31 90 ALA A CA 1
ATOM 657 C C . ALA A 1 90 ? 6.580 7.124 -36.141 1.00 96.31 90 ALA A C 1
ATOM 659 O O . ALA A 1 90 ? 5.370 7.056 -35.934 1.00 96.31 90 ALA A O 1
ATOM 660 N N . LEU A 1 91 ? 7.084 7.175 -37.379 1.00 96.62 91 LEU A N 1
ATOM 661 C CA . LEU A 1 91 ? 6.261 7.132 -38.586 1.00 96.62 91 LEU A CA 1
ATOM 662 C C . LEU A 1 91 ? 5.502 5.806 -38.704 1.00 96.62 91 LEU A C 1
ATOM 664 O O . LEU A 1 91 ? 4.306 5.819 -38.971 1.00 96.62 91 LEU A O 1
ATOM 668 N N . VAL A 1 92 ? 6.170 4.673 -38.479 1.00 96.50 92 VAL A N 1
ATOM 669 C CA . VAL A 1 92 ? 5.535 3.347 -38.486 1.00 96.50 92 VAL A CA 1
ATOM 670 C C . VAL A 1 92 ? 4.453 3.279 -37.409 1.00 96.50 92 VAL A C 1
ATOM 672 O O . VAL A 1 92 ? 3.324 2.907 -37.716 1.00 96.50 92 VAL A O 1
ATOM 675 N N . ALA A 1 93 ? 4.746 3.709 -36.180 1.00 93.81 93 ALA A N 1
ATOM 676 C CA . ALA A 1 93 ? 3.754 3.764 -35.109 1.00 93.81 93 ALA A CA 1
ATOM 677 C C . ALA A 1 93 ? 2.543 4.627 -35.502 1.00 93.81 93 ALA A C 1
ATOM 679 O O . ALA A 1 93 ? 1.409 4.208 -35.314 1.00 93.81 93 ALA A O 1
ATOM 680 N N . CYS A 1 94 ? 2.769 5.782 -36.132 1.00 91.12 94 CYS A N 1
ATOM 681 C CA . CYS A 1 94 ? 1.702 6.653 -36.625 1.00 91.12 94 CYS A CA 1
ATOM 682 C C . CYS A 1 94 ? 0.867 5.997 -37.742 1.00 91.12 94 CYS A C 1
ATOM 684 O O . CYS A 1 94 ? -0.358 6.081 -37.730 1.00 91.12 94 CYS A O 1
ATOM 686 N N . LEU A 1 95 ? 1.507 5.297 -38.686 1.00 94.12 95 LEU A N 1
ATOM 687 C CA . LEU A 1 95 ? 0.823 4.615 -39.792 1.00 94.12 95 LEU A CA 1
ATOM 688 C C . LEU A 1 95 ? -0.033 3.430 -39.328 1.00 94.12 95 LEU A C 1
ATOM 690 O O . LEU A 1 95 ? -1.081 3.172 -39.919 1.00 94.12 95 LEU A O 1
ATOM 694 N N . PHE A 1 96 ? 0.410 2.715 -38.292 1.00 93.31 96 PHE A N 1
ATOM 695 C CA . PHE A 1 96 ? -0.318 1.588 -37.704 1.00 93.31 96 PHE A CA 1
ATOM 696 C C . PHE A 1 96 ? -1.220 1.988 -36.536 1.00 93.31 96 PHE A C 1
ATOM 698 O O . PHE A 1 96 ? -1.955 1.144 -36.017 1.00 93.31 96 PHE A O 1
ATOM 705 N N . ALA A 1 97 ? -1.194 3.252 -36.110 1.00 87.25 97 ALA A N 1
ATOM 706 C CA . ALA A 1 97 ? -2.130 3.737 -35.117 1.00 87.25 97 ALA A CA 1
ATOM 707 C C . ALA A 1 97 ? -3.549 3.606 -35.682 1.00 87.25 97 ALA A C 1
ATOM 709 O O . ALA A 1 97 ? -3.815 4.103 -36.783 1.00 87.25 97 ALA A O 1
ATOM 710 N N . PRO A 1 98 ? -4.473 2.937 -34.965 1.00 83.56 98 PRO A N 1
ATOM 711 C CA . PRO A 1 98 ? -5.864 2.942 -35.372 1.00 83.56 98 PRO A CA 1
ATOM 712 C C . PRO A 1 98 ? -6.288 4.404 -35.446 1.00 83.56 98 PRO A C 1
ATOM 714 O O . PRO A 1 98 ? -6.180 5.135 -34.458 1.00 83.56 98 PRO A O 1
ATOM 717 N N . ARG A 1 99 ? -6.710 4.847 -36.639 1.00 80.69 99 ARG A N 1
ATOM 718 C CA . ARG A 1 99 ? -7.291 6.178 -36.803 1.00 80.69 99 ARG A CA 1
ATOM 719 C C . ARG A 1 99 ? -8.419 6.250 -35.795 1.00 80.69 99 ARG A C 1
ATOM 721 O O . ARG A 1 99 ? -9.359 5.458 -35.892 1.00 80.69 99 ARG A O 1
ATOM 728 N N . GLN A 1 100 ? -8.293 7.132 -34.805 1.00 68.94 100 GLN A N 1
ATOM 729 C CA . GLN A 1 100 ? -9.436 7.409 -33.956 1.00 68.94 100 GLN A CA 1
ATOM 730 C C . GLN A 1 100 ? -10.552 7.810 -34.918 1.00 68.94 100 GLN A C 1
ATOM 732 O O . GLN A 1 100 ? -10.288 8.651 -35.784 1.00 68.94 100 GLN A O 1
ATOM 737 N N . PRO A 1 101 ? -11.720 7.143 -34.878 1.00 69.88 101 PRO A N 1
ATOM 738 C CA . PRO A 1 101 ? -12.832 7.550 -35.715 1.00 69.88 101 PRO A CA 1
ATOM 739 C C . PRO A 1 101 ? -12.985 9.046 -35.492 1.00 69.88 101 PRO A C 1
ATOM 741 O O . PRO A 1 101 ? -13.067 9.476 -34.337 1.00 69.88 101 PRO A O 1
ATOM 744 N N . GLU A 1 102 ? -12.889 9.825 -36.576 1.00 63.38 102 GLU A N 1
ATOM 745 C CA . GLU A 1 102 ? -13.126 11.257 -36.480 1.00 63.38 102 GLU A CA 1
ATOM 746 C C . GLU A 1 102 ? -14.451 11.386 -35.737 1.00 63.38 102 GLU A C 1
ATOM 748 O O . GLU A 1 102 ? -15.421 10.733 -36.147 1.00 63.38 102 GLU A O 1
ATOM 753 N N . PRO A 1 103 ? -14.488 12.087 -34.589 1.00 64.25 103 PRO A N 1
ATOM 754 C CA . PRO A 1 103 ? -15.738 12.260 -33.882 1.00 64.25 103 PRO A CA 1
ATOM 755 C C . PRO A 1 103 ? -16.690 12.838 -34.916 1.00 64.25 103 PRO A C 1
ATOM 757 O O . PRO A 1 103 ? -16.392 13.889 -35.479 1.00 64.25 103 PRO A O 1
ATOM 760 N N . HIS A 1 104 ? -17.752 12.102 -35.257 1.00 58.84 104 HIS A N 1
ATOM 761 C CA . HIS A 1 104 ? -18.753 12.593 -36.187 1.00 58.84 104 HIS A CA 1
ATOM 762 C C . HIS A 1 104 ? -19.222 13.928 -35.622 1.00 58.84 104 HIS A C 1
ATOM 764 O O . HIS A 1 104 ? -19.926 13.973 -34.614 1.00 58.84 104 HIS A O 1
ATOM 770 N N . VAL A 1 105 ? -18.760 15.019 -36.233 1.00 53.97 105 VAL A N 1
ATOM 771 C CA . VAL A 1 105 ? -19.212 16.362 -35.909 1.00 53.97 105 VAL A CA 1
ATOM 772 C C . VAL A 1 105 ? -20.586 16.466 -36.549 1.00 53.97 105 VAL A C 1
ATOM 774 O O . VAL A 1 105 ? -20.752 17.013 -37.636 1.00 53.97 105 VAL A O 1
ATOM 777 N N . GLU A 1 106 ? -21.580 15.851 -35.911 1.00 54.44 106 GLU A N 1
ATOM 778 C CA . GLU A 1 106 ? -22.958 16.250 -36.131 1.00 54.44 106 GLU A CA 1
ATOM 779 C C . GLU A 1 106 ? -23.006 17.742 -35.804 1.00 54.44 106 GLU A C 1
ATOM 781 O O . GLU A 1 106 ? -22.709 18.158 -34.681 1.00 54.44 106 GLU A O 1
ATOM 786 N N . THR A 1 107 ? -23.299 18.562 -36.812 1.00 55.72 107 THR A N 1
ATOM 787 C CA . THR A 1 107 ? -23.523 19.999 -36.669 1.00 55.72 107 THR A CA 1
ATOM 788 C C . THR A 1 107 ? -24.821 20.216 -35.899 1.00 55.72 107 THR A C 1
ATOM 790 O O . THR A 1 107 ? -25.846 20.598 -36.463 1.00 55.72 107 THR A O 1
ATOM 793 N N . HIS A 1 108 ? -24.788 19.923 -34.606 1.00 50.81 108 HIS A N 1
ATOM 794 C CA . HIS A 1 108 ? -25.776 20.401 -33.662 1.00 50.81 108 HIS A CA 1
ATOM 795 C C . HIS A 1 108 ? -25.510 21.897 -33.426 1.00 50.81 108 HIS A C 1
ATOM 797 O O . HIS A 1 108 ? -24.347 22.316 -33.418 1.00 50.81 108 HIS A O 1
ATOM 803 N N . PRO A 1 109 ? -26.556 22.733 -33.279 1.00 64.75 109 PRO A N 1
ATOM 804 C CA . PRO A 1 109 ? -26.397 24.123 -32.834 1.00 64.75 109 PRO A CA 1
ATOM 805 C C . PRO A 1 109 ? -25.520 24.145 -31.575 1.00 64.75 109 PRO A C 1
ATOM 807 O O . PRO A 1 109 ? -25.613 23.179 -30.827 1.00 64.75 109 PRO A O 1
ATOM 810 N N . PRO A 1 110 ? -24.690 25.184 -31.337 1.00 58.44 110 PRO A N 1
ATOM 811 C CA . PRO A 1 110 ? -23.624 25.183 -30.332 1.00 58.44 110 PRO A CA 1
ATOM 812 C C . PRO A 1 110 ? -24.147 24.709 -28.977 1.00 58.44 110 PRO A C 1
ATOM 814 O O . PRO A 1 110 ? -24.703 25.476 -28.191 1.00 58.44 110 PRO A O 1
ATOM 817 N N . THR A 1 111 ? -24.011 23.409 -28.738 1.00 61.19 111 THR A N 1
ATOM 818 C CA . THR A 1 111 ? -24.392 22.775 -27.493 1.00 61.19 111 THR A CA 1
ATOM 819 C C . THR A 1 111 ? -23.359 23.251 -26.493 1.00 61.19 111 THR A C 1
ATOM 821 O O . THR A 1 111 ? -22.162 23.202 -26.788 1.00 61.19 111 THR A O 1
ATOM 824 N N . SER A 1 112 ? -23.810 23.768 -25.347 1.00 70.31 112 SER A N 1
ATOM 825 C CA . SER A 1 112 ? -22.942 24.142 -24.228 1.00 70.31 112 SER A CA 1
ATOM 826 C C . SER A 1 112 ? -21.801 23.128 -24.103 1.00 70.31 112 SER A C 1
ATOM 828 O O . SER A 1 112 ? -22.099 21.930 -24.159 1.00 70.31 112 SER A O 1
ATOM 830 N N . PRO A 1 113 ? -20.529 23.568 -24.001 1.00 77.50 113 PRO A N 1
ATOM 831 C CA . PRO A 1 113 ? -19.386 22.663 -24.009 1.00 77.50 113 PRO A CA 1
ATOM 832 C C . PRO A 1 113 ? -19.655 21.539 -23.016 1.00 77.50 113 PRO A C 1
ATOM 834 O O . PRO A 1 113 ? -19.913 21.806 -21.840 1.00 77.50 113 PRO A O 1
ATOM 837 N N . LEU A 1 114 ? -19.694 20.301 -23.520 1.00 76.50 114 LEU A N 1
ATOM 838 C CA . LEU A 1 114 ? -19.878 19.136 -22.666 1.00 76.50 114 LEU A CA 1
ATOM 839 C C . LEU A 1 114 ? -18.811 19.216 -21.568 1.00 76.50 114 LEU A C 1
ATOM 841 O O . LEU A 1 114 ? -17.655 19.511 -21.895 1.00 76.50 114 LEU A O 1
ATOM 845 N N . PRO A 1 115 ? -19.176 19.010 -20.290 1.00 82.25 115 PRO A N 1
ATOM 846 C CA . PRO A 1 115 ? -18.194 19.020 -19.222 1.00 82.25 115 PRO A CA 1
ATOM 847 C C . PRO A 1 115 ? -17.085 18.034 -19.583 1.00 82.25 115 PRO A C 1
ATOM 849 O O . PRO A 1 115 ? -17.367 16.939 -20.084 1.00 82.25 115 PRO A O 1
ATOM 852 N N . ASP A 1 116 ? -15.828 18.427 -19.380 1.00 89.62 116 ASP A N 1
ATOM 853 C CA . ASP A 1 116 ? -14.720 17.516 -19.635 1.00 89.62 116 ASP A CA 1
ATOM 854 C C . ASP A 1 116 ? -14.883 16.232 -18.796 1.00 89.62 116 ASP A C 1
ATOM 856 O O . ASP A 1 116 ? -15.579 16.188 -17.775 1.00 89.62 116 ASP A O 1
ATOM 860 N N . HIS A 1 117 ? -14.279 15.138 -19.259 1.00 85.44 117 HIS A N 1
ATOM 861 C CA . HIS A 1 117 ? -14.429 13.834 -18.613 1.00 85.44 117 HIS A CA 1
ATOM 862 C C . HIS A 1 117 ? -13.996 13.858 -17.137 1.00 85.44 117 HIS A C 1
ATOM 864 O O . HIS A 1 117 ? -14.573 13.150 -16.314 1.00 85.44 117 HIS A O 1
ATOM 870 N N . GLU A 1 118 ? -13.013 14.687 -16.788 1.00 88.25 118 GLU A N 1
ATOM 871 C CA . GLU A 1 118 ? -12.563 14.870 -15.407 1.00 88.25 118 GLU A CA 1
ATOM 872 C C . GLU A 1 118 ? -13.646 15.532 -14.541 1.00 88.25 118 GLU A C 1
ATOM 874 O O . GLU A 1 118 ? -13.915 15.088 -13.425 1.00 88.25 118 GLU A O 1
ATOM 879 N N . THR A 1 119 ? -14.324 16.5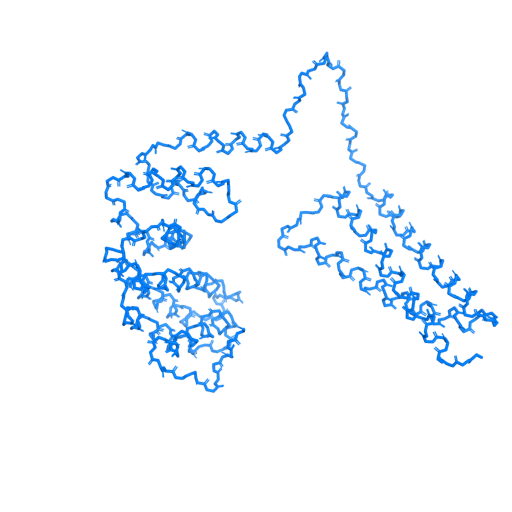45 -15.072 1.00 91.12 119 THR A N 1
ATOM 880 C CA . THR A 1 119 ? -15.449 17.238 -14.445 1.00 91.12 119 THR A CA 1
ATOM 881 C C . THR A 1 119 ? -16.620 16.288 -14.261 1.00 91.12 119 THR A C 1
ATOM 883 O O . THR A 1 119 ? -17.177 16.240 -13.167 1.00 91.12 119 THR A O 1
ATOM 886 N N . LEU A 1 120 ? -16.947 15.471 -15.268 1.00 91.88 120 LEU A N 1
ATOM 887 C CA . LEU A 1 120 ? -17.979 14.435 -15.144 1.00 91.88 120 LEU A CA 1
ATOM 888 C C . LEU A 1 120 ? -17.620 13.396 -14.074 1.00 91.88 120 LEU A C 1
ATOM 890 O O . LEU A 1 120 ? -18.484 12.981 -13.304 1.00 91.88 120 LEU A O 1
ATOM 894 N N . GLN A 1 121 ? -16.351 12.988 -13.982 1.00 90.44 121 GLN A N 1
ATOM 895 C CA . GLN A 1 121 ? -15.897 12.071 -12.934 1.00 90.44 121 GLN A CA 1
ATOM 896 C C . GLN A 1 121 ? -15.985 12.695 -11.539 1.00 90.44 121 GLN A C 1
ATOM 898 O O . GLN A 1 121 ? -16.457 12.034 -10.616 1.00 90.44 121 GLN A O 1
ATOM 903 N N . LYS A 1 122 ? -15.581 13.961 -11.385 1.00 92.12 122 LYS A N 1
ATOM 904 C CA . LYS A 1 122 ? -15.688 14.708 -10.123 1.00 92.12 122 LYS A CA 1
ATOM 905 C C . LYS A 1 122 ? -17.142 14.911 -9.705 1.00 92.12 122 LYS A C 1
ATOM 907 O O . LYS A 1 122 ? -17.468 14.676 -8.548 1.00 92.12 122 LYS A O 1
ATOM 912 N N . GLN A 1 123 ? -18.014 15.279 -10.644 1.00 94.56 123 GLN A N 1
ATOM 913 C CA . GLN A 1 123 ? -19.454 15.411 -10.408 1.00 94.56 123 GLN A CA 1
ATOM 914 C C . GLN A 1 123 ? -20.058 14.080 -9.973 1.00 94.56 123 GLN A C 1
ATOM 916 O O . GLN A 1 123 ? -20.698 14.019 -8.933 1.00 94.56 123 GLN A O 1
ATOM 921 N N . ARG A 1 124 ? -19.762 12.990 -10.688 1.00 95.06 124 ARG A N 1
ATOM 922 C CA . ARG A 1 124 ? -20.247 11.657 -10.318 1.00 95.06 124 ARG A CA 1
ATOM 923 C C . ARG A 1 124 ? -19.727 11.200 -8.953 1.00 95.06 124 ARG A C 1
ATOM 925 O O . ARG A 1 124 ? -20.472 10.583 -8.200 1.00 95.06 124 ARG A O 1
ATOM 932 N N . ALA A 1 125 ? -18.464 11.475 -8.629 1.00 93.62 125 ALA A N 1
ATOM 933 C CA . ALA A 1 125 ? -17.903 11.165 -7.315 1.00 93.62 125 ALA A CA 1
ATOM 934 C C . ALA A 1 125 ? -18.595 11.966 -6.201 1.00 93.62 125 ALA A C 1
ATOM 936 O O . ALA A 1 125 ? -18.894 11.402 -5.153 1.00 93.62 125 ALA A O 1
ATOM 937 N N . GLN A 1 126 ? -18.898 13.245 -6.445 1.00 97.06 126 GLN A N 1
ATOM 938 C CA . GLN A 1 126 ? -19.663 14.087 -5.525 1.00 97.06 126 GLN A CA 1
ATOM 939 C C . GLN A 1 126 ? -21.105 13.586 -5.362 1.00 97.06 126 GLN A C 1
ATOM 941 O O . GLN A 1 126 ? -21.567 13.440 -4.240 1.00 97.06 126 GLN A O 1
ATOM 946 N N . GLU A 1 127 ? -21.794 13.242 -6.452 1.00 97.12 127 GLU A N 1
ATOM 947 C CA . GLU A 1 127 ? -23.157 12.690 -6.411 1.00 97.12 127 GLU A CA 1
ATOM 948 C C . GLU A 1 127 ? -23.219 11.382 -5.611 1.00 97.12 127 GLU A C 1
ATOM 950 O O . GLU A 1 127 ? -24.118 11.188 -4.793 1.00 97.12 127 GLU A O 1
ATOM 955 N N . LEU A 1 128 ? -22.245 10.486 -5.813 1.00 97.38 128 LEU A N 1
ATOM 956 C CA . LEU A 1 128 ? -22.135 9.244 -5.046 1.00 97.38 128 LEU A CA 1
ATOM 957 C C . LEU A 1 128 ? -21.800 9.496 -3.573 1.00 97.38 128 LEU A C 1
ATOM 959 O O . LEU A 1 128 ? -22.210 8.705 -2.728 1.00 97.38 128 LEU A O 1
ATOM 963 N N . PHE A 1 129 ? -21.052 10.556 -3.266 1.00 97.88 129 PHE A N 1
ATOM 964 C CA . PHE A 1 129 ? -20.744 10.960 -1.899 1.00 97.88 129 PHE A CA 1
ATOM 965 C C . PHE A 1 129 ? -21.987 11.510 -1.192 1.00 97.88 129 PHE A C 1
ATOM 967 O O . PHE A 1 129 ? -22.335 11.050 -0.107 1.00 97.88 129 PHE A O 1
ATOM 974 N N . ASP A 1 130 ? -22.695 12.435 -1.840 1.00 97.81 130 ASP A N 1
ATOM 975 C CA . ASP A 1 130 ? -23.894 13.092 -1.311 1.00 97.81 130 ASP A CA 1
ATOM 976 C C . ASP A 1 130 ? -25.055 12.103 -1.111 1.00 97.81 130 ASP A C 1
ATOM 978 O O . ASP A 1 130 ? -25.929 12.317 -0.269 1.00 97.81 130 ASP A O 1
ATOM 982 N N . ALA A 1 131 ? -25.057 10.995 -1.858 1.00 98.19 131 ALA A N 1
ATOM 983 C CA . ALA A 1 131 ? -26.027 9.917 -1.710 1.00 98.19 131 ALA A CA 1
ATOM 984 C C . ALA A 1 131 ? -25.839 9.075 -0.432 1.00 98.19 131 ALA A C 1
ATOM 986 O O . ALA A 1 131 ? -26.743 8.309 -0.089 1.00 98.19 131 ALA A O 1
ATOM 987 N N . ILE A 1 132 ? -24.702 9.179 0.272 1.00 98.25 132 ILE A N 1
ATOM 988 C CA . ILE A 1 132 ? -24.435 8.399 1.488 1.00 98.25 132 ILE A CA 1
ATOM 989 C C . ILE A 1 132 ? -25.076 9.095 2.696 1.00 98.25 132 ILE A C 1
ATOM 991 O O . ILE A 1 132 ? -24.689 10.212 3.047 1.00 98.25 132 ILE A O 1
ATOM 995 N N . PRO A 1 133 ? -26.027 8.448 3.399 1.00 98.06 133 PRO A N 1
ATOM 996 C CA . PRO A 1 133 ? -26.621 9.029 4.598 1.00 98.06 133 PRO A CA 1
ATOM 997 C C . PRO A 1 133 ? -25.563 9.306 5.681 1.00 98.06 133 PRO A C 1
ATOM 999 O O . PRO A 1 133 ? -24.720 8.442 5.925 1.00 98.06 133 PRO A O 1
ATOM 1002 N N . PRO A 1 134 ? -25.637 10.421 6.436 1.00 97.00 134 PRO A N 1
ATOM 1003 C CA . PRO A 1 134 ? -24.671 10.733 7.499 1.00 97.00 134 PRO A CA 1
ATOM 1004 C C . PRO A 1 134 ? -24.494 9.640 8.568 1.00 97.00 134 PRO A C 1
ATOM 1006 O O . PRO A 1 134 ? -23.455 9.569 9.215 1.00 97.00 134 PRO A O 1
ATOM 1009 N N . ASN A 1 135 ? -25.502 8.786 8.771 1.00 96.50 135 ASN A N 1
ATOM 1010 C CA . ASN A 1 135 ? -25.493 7.669 9.720 1.00 96.50 135 ASN A CA 1
ATOM 1011 C C . ASN A 1 135 ? -25.187 6.303 9.072 1.00 96.50 135 ASN A C 1
ATOM 1013 O O . ASN A 1 135 ? -25.350 5.270 9.731 1.00 96.50 135 ASN A O 1
ATOM 1017 N N . ALA A 1 136 ? -24.764 6.279 7.805 1.00 98.12 136 ALA A N 1
ATOM 1018 C CA . ALA A 1 136 ? -24.446 5.056 7.083 1.00 98.12 136 ALA A CA 1
ATOM 1019 C C . ALA A 1 136 ? -23.368 4.217 7.802 1.00 98.12 136 ALA A C 1
ATOM 1021 O O . ALA A 1 136 ? -22.551 4.748 8.567 1.00 98.12 136 ALA A O 1
ATOM 1022 N N . PRO A 1 137 ? -23.346 2.889 7.590 1.00 98.44 137 PRO A N 1
ATOM 1023 C CA . PRO A 1 137 ? -22.241 2.038 8.021 1.00 98.44 137 PRO A CA 1
ATOM 1024 C C . PRO A 1 137 ? -20.887 2.570 7.533 1.00 98.44 137 PRO A C 1
ATOM 1026 O O . PRO A 1 137 ? -20.769 2.997 6.385 1.00 98.44 137 PRO A O 1
ATOM 1029 N N . ILE A 1 138 ? -19.861 2.494 8.384 1.00 98.50 138 ILE A N 1
ATOM 1030 C CA . ILE A 1 138 ? -18.487 2.927 8.084 1.00 98.50 138 ILE A CA 1
ATOM 1031 C C . ILE A 1 138 ? -17.973 2.365 6.745 1.00 98.50 138 ILE A C 1
ATOM 1033 O O . ILE A 1 138 ? -17.368 3.136 5.999 1.00 98.50 138 ILE A O 1
ATOM 1037 N N . PRO A 1 139 ? -18.257 1.102 6.354 1.00 98.50 139 PRO A N 1
ATOM 1038 C CA . PRO A 1 139 ? -17.796 0.579 5.070 1.00 98.50 139 PRO A CA 1
ATOM 1039 C C . PRO A 1 139 ? -18.260 1.360 3.835 1.00 98.50 139 PRO A C 1
ATOM 1041 O O . PRO A 1 139 ? -17.554 1.364 2.830 1.00 98.50 139 PRO A O 1
ATOM 1044 N N . GLN A 1 140 ? -19.402 2.056 3.894 1.00 98.25 140 GLN A N 1
ATOM 1045 C CA . GLN A 1 140 ? -19.869 2.881 2.771 1.00 98.25 140 GLN A CA 1
ATOM 1046 C C . GLN A 1 140 ? -18.989 4.120 2.552 1.00 98.25 140 GLN A C 1
ATOM 1048 O O . GLN A 1 140 ? -18.928 4.641 1.442 1.00 98.25 140 GLN A O 1
ATOM 1053 N N . TRP A 1 141 ? -18.261 4.554 3.582 1.00 98.25 141 TRP A N 1
ATOM 1054 C CA . TRP A 1 141 ? -17.373 5.713 3.527 1.00 98.25 141 TRP A CA 1
ATOM 1055 C C . TRP A 1 141 ? -15.952 5.376 3.060 1.00 98.25 141 TRP A C 1
ATOM 1057 O O . TRP A 1 141 ? -15.218 6.284 2.671 1.00 98.25 141 TRP A O 1
ATOM 1067 N N . PHE A 1 142 ? -15.556 4.096 3.044 1.00 97.56 142 PHE A N 1
ATOM 1068 C CA . PHE A 1 142 ? -14.196 3.678 2.679 1.00 97.56 142 PHE A CA 1
ATOM 1069 C C . PHE A 1 142 ? -13.671 4.205 1.336 1.00 97.56 142 PHE A C 1
ATOM 1071 O O . PHE A 1 142 ? -12.494 4.576 1.292 1.00 97.56 142 PHE A O 1
ATOM 1078 N N . PRO A 1 143 ? -14.480 4.315 0.260 1.00 96.81 143 PRO A N 1
ATOM 1079 C CA . PRO A 1 143 ? -14.014 4.903 -0.998 1.00 96.81 143 PRO A CA 1
ATOM 1080 C C . PRO A 1 143 ? -13.479 6.337 -0.860 1.00 96.81 143 PRO A C 1
ATOM 1082 O O . PRO A 1 143 ? -12.673 6.768 -1.680 1.00 96.81 143 PRO A O 1
ATOM 1085 N N . TYR A 1 144 ? -13.889 7.060 0.186 1.00 97.25 144 TYR A N 1
ATOM 1086 C CA . TYR A 1 144 ? -13.537 8.461 0.421 1.00 97.25 144 TYR A CA 1
ATOM 1087 C C . TYR A 1 144 ? -12.528 8.649 1.558 1.00 97.25 144 TYR A C 1
ATOM 1089 O O . TYR A 1 144 ? -12.034 9.755 1.751 1.00 97.25 144 TYR A O 1
ATOM 1097 N N . THR A 1 145 ? -12.184 7.594 2.304 1.00 96.25 145 THR A N 1
ATOM 1098 C CA . THR A 1 145 ? -11.193 7.660 3.395 1.00 96.25 145 THR A CA 1
ATOM 1099 C C . THR A 1 145 ? -9.799 7.182 2.978 1.00 96.25 145 THR A C 1
ATOM 1101 O O . THR A 1 145 ? -8.871 7.239 3.781 1.00 96.25 145 THR A O 1
ATOM 1104 N N . GLY A 1 146 ? -9.637 6.697 1.743 1.00 90.44 146 GLY A N 1
ATOM 1105 C CA . GLY A 1 146 ? -8.367 6.206 1.206 1.00 90.44 146 GLY A CA 1
ATOM 1106 C C . GLY A 1 146 ? -7.344 7.298 0.864 1.00 90.44 146 GLY A C 1
ATOM 1107 O O . GLY A 1 146 ? -7.641 8.494 0.816 1.00 90.44 146 GLY A O 1
ATOM 1108 N N . GLU A 1 147 ? -6.110 6.871 0.599 1.00 86.25 147 GLU A N 1
ATOM 1109 C CA . GLU A 1 147 ? -5.061 7.736 0.052 1.00 86.25 147 GLU A CA 1
ATOM 1110 C C . GLU A 1 147 ? -5.352 8.075 -1.419 1.00 86.25 147 GLU A C 1
ATOM 1112 O O . GLU A 1 147 ? -5.854 7.242 -2.171 1.00 86.25 147 GLU A O 1
ATOM 1117 N N . GLY A 1 148 ? -5.048 9.310 -1.833 1.00 86.38 148 GLY A N 1
ATOM 1118 C CA . GLY A 1 148 ? -5.223 9.769 -3.218 1.00 86.38 148 GLY A CA 1
ATOM 1119 C C . GLY A 1 148 ? -6.625 10.270 -3.593 1.00 86.38 148 GLY A C 1
ATOM 1120 O O . GLY A 1 148 ? -6.810 10.719 -4.722 1.00 86.38 148 GLY A O 1
ATOM 1121 N N . GLY A 1 149 ? -7.597 10.230 -2.675 1.00 88.88 149 GLY A N 1
ATOM 1122 C CA . GLY A 1 149 ? -8.923 10.827 -2.875 1.00 88.88 149 GLY A CA 1
ATOM 1123 C C . GLY A 1 149 ? -8.938 12.359 -2.771 1.00 88.88 149 GLY A C 1
ATOM 1124 O O . GLY A 1 149 ? -7.961 12.984 -2.351 1.00 88.88 149 GLY A O 1
ATOM 1125 N N . ASP A 1 150 ? -10.075 12.973 -3.118 1.00 94.69 150 ASP A N 1
ATOM 1126 C CA . ASP A 1 150 ? -10.299 14.406 -2.893 1.00 94.69 150 ASP A CA 1
ATOM 1127 C C . ASP A 1 150 ? -10.210 14.723 -1.388 1.00 94.69 150 ASP A C 1
ATOM 1129 O O . ASP A 1 150 ? -10.931 14.153 -0.563 1.00 94.69 150 ASP A O 1
ATOM 1133 N N . LEU A 1 151 ? -9.311 15.644 -1.022 1.00 94.94 151 LEU A N 1
ATOM 1134 C CA . LEU A 1 151 ? -9.030 15.990 0.373 1.00 94.94 151 LEU A CA 1
ATOM 1135 C C . LEU A 1 151 ? -10.255 16.547 1.111 1.00 94.94 151 LEU A C 1
ATOM 1137 O O . LEU A 1 151 ? -10.383 16.319 2.316 1.00 94.94 151 LEU A O 1
ATOM 1141 N N . LYS A 1 152 ? -11.146 17.262 0.410 1.00 96.38 152 LYS A N 1
ATOM 1142 C CA . LYS A 1 152 ? -12.378 17.801 0.995 1.00 96.38 152 LYS A CA 1
ATOM 1143 C C . LYS A 1 152 ? -13.355 16.673 1.292 1.00 96.38 152 LYS A C 1
ATOM 1145 O O . LYS A 1 152 ? -13.820 16.582 2.424 1.00 96.38 152 LYS A O 1
ATOM 1150 N N . LEU A 1 153 ? -13.589 15.781 0.325 1.00 96.94 153 LEU A N 1
ATOM 1151 C CA . LEU A 1 153 ? -14.473 14.623 0.520 1.00 96.94 153 LEU A CA 1
ATOM 1152 C C . LEU A 1 153 ? -13.989 13.735 1.666 1.00 96.94 153 LEU A C 1
ATOM 1154 O O . LEU A 1 153 ? -14.785 13.315 2.504 1.00 96.94 153 LEU A O 1
ATOM 1158 N N . ARG A 1 154 ? -12.674 13.517 1.762 1.00 97.00 154 ARG A N 1
ATOM 1159 C CA . ARG A 1 154 ? -12.079 12.756 2.862 1.00 97.00 154 ARG A CA 1
ATOM 1160 C C . ARG A 1 154 ? -12.321 13.402 4.221 1.00 97.00 154 ARG A C 1
ATOM 1162 O O . ARG A 1 154 ? -12.728 12.715 5.154 1.00 97.00 154 ARG A O 1
ATOM 1169 N N . ALA A 1 155 ? -12.086 14.709 4.344 1.00 96.81 155 ALA A N 1
ATOM 1170 C CA . ALA A 1 155 ? -12.323 15.426 5.595 1.00 96.81 155 ALA A CA 1
ATOM 1171 C C . ALA A 1 155 ? -13.800 15.342 6.023 1.00 96.81 155 ALA A C 1
ATOM 1173 O O . ALA A 1 155 ? -14.087 15.072 7.190 1.00 96.81 155 ALA A O 1
ATOM 1174 N N . THR A 1 156 ? -14.729 15.493 5.076 1.00 97.38 156 THR A N 1
ATOM 1175 C CA . THR A 1 156 ? -16.170 15.381 5.335 1.00 97.38 156 THR A CA 1
ATOM 1176 C C . THR A 1 156 ? -16.583 13.951 5.705 1.00 97.38 156 THR A C 1
ATOM 1178 O O . THR A 1 156 ? -17.328 13.771 6.667 1.00 97.38 156 THR A O 1
ATOM 1181 N N . ALA A 1 157 ? -16.054 12.920 5.032 1.00 98.00 157 ALA A N 1
ATOM 1182 C CA . ALA A 1 157 ? -16.292 11.519 5.398 1.00 98.00 157 ALA A CA 1
ATOM 1183 C C . ALA A 1 157 ? -15.845 11.222 6.838 1.00 98.00 157 ALA A C 1
ATOM 11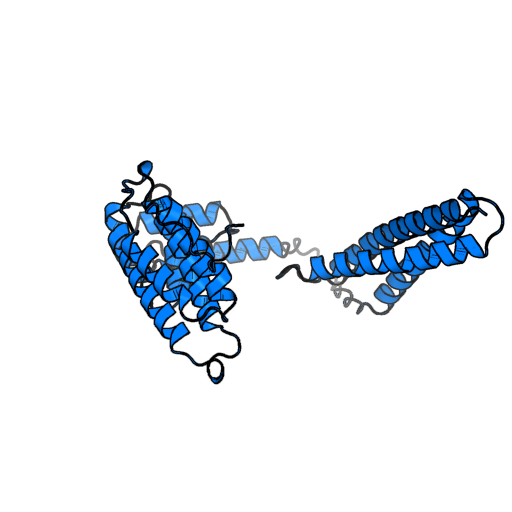85 O O . ALA A 1 157 ? -16.599 10.647 7.623 1.00 98.00 157 ALA A O 1
ATOM 1186 N N . LEU A 1 158 ? -14.635 11.657 7.209 1.00 97.69 158 LEU A N 1
ATOM 1187 C CA . LEU A 1 158 ? -14.112 11.489 8.567 1.00 97.69 158 LEU A CA 1
ATOM 1188 C C . LEU A 1 158 ? -14.983 12.213 9.597 1.00 97.69 158 LEU A C 1
ATOM 1190 O O . LEU A 1 158 ? -15.249 11.660 10.662 1.00 97.69 158 LEU A O 1
ATOM 1194 N N . GLN A 1 159 ? -15.479 13.410 9.276 1.00 97.50 159 GLN A N 1
ATOM 1195 C CA . GLN A 1 159 ? -16.405 14.136 10.143 1.00 97.50 159 GLN A CA 1
ATOM 1196 C C . GLN A 1 159 ? -17.711 13.357 10.365 1.00 97.50 159 GLN A C 1
ATOM 1198 O O . GLN A 1 159 ? -18.165 13.261 11.505 1.00 97.50 159 GLN A O 1
ATOM 1203 N N . HIS A 1 160 ? -18.296 12.767 9.316 1.00 97.75 160 HIS A N 1
ATOM 1204 C CA . HIS A 1 160 ? -19.496 11.932 9.446 1.00 97.75 160 HIS A CA 1
ATOM 1205 C C . HIS A 1 160 ? -19.246 10.681 10.296 1.00 97.75 160 HIS A C 1
ATOM 1207 O O . HIS A 1 160 ? -20.040 10.383 11.189 1.00 97.75 160 HIS A O 1
ATOM 1213 N N . ILE A 1 161 ? -18.119 9.994 10.082 1.00 97.75 161 ILE A N 1
ATOM 1214 C CA . ILE A 1 161 ? -17.730 8.819 10.873 1.00 97.75 161 ILE A CA 1
ATOM 1215 C C . ILE A 1 161 ? -17.564 9.188 12.353 1.00 97.75 161 ILE A C 1
ATOM 1217 O O . ILE A 1 161 ? -18.122 8.512 13.213 1.00 97.75 161 ILE A O 1
ATOM 1221 N N . LEU A 1 162 ? -16.841 10.269 12.659 1.00 97.06 162 LEU A N 1
ATOM 1222 C CA . LEU A 1 162 ? -16.573 10.699 14.036 1.00 97.06 162 LEU A CA 1
ATOM 1223 C C . LEU A 1 162 ? -17.828 11.211 14.758 1.00 97.06 162 LEU A C 1
ATOM 1225 O O . LEU A 1 162 ? -17.954 11.039 15.969 1.00 97.06 162 LEU A O 1
ATOM 1229 N N . ALA A 1 163 ? -18.771 11.810 14.027 1.00 97.19 163 ALA A N 1
ATOM 1230 C CA . ALA A 1 163 ? -20.046 12.261 14.582 1.00 97.19 163 ALA A CA 1
ATOM 1231 C C . ALA A 1 163 ? -21.012 11.102 14.892 1.00 97.19 163 ALA A C 1
ATOM 1233 O O . ALA A 1 163 ? -21.969 11.282 15.650 1.00 97.19 163 ALA A O 1
ATOM 1234 N N . LYS A 1 164 ? -20.788 9.914 14.318 1.00 97.50 164 LYS A N 1
ATOM 1235 C CA . LYS A 1 164 ? -21.665 8.756 14.495 1.00 97.50 164 LYS A CA 1
ATOM 1236 C C . LYS A 1 164 ? -21.533 8.169 15.913 1.00 97.50 164 LYS A C 1
ATOM 1238 O O . LYS A 1 164 ? -20.428 7.800 16.333 1.00 97.50 164 LYS A O 1
ATOM 1243 N N . PRO A 1 165 ? -22.644 8.002 16.659 1.00 97.38 165 PRO A N 1
ATOM 1244 C CA . PRO A 1 165 ? -22.623 7.296 17.936 1.00 97.38 165 PRO A CA 1
ATOM 1245 C C . PRO A 1 165 ? -22.139 5.852 17.767 1.00 97.38 165 PRO A C 1
ATOM 1247 O O . PRO A 1 165 ? -22.592 5.142 16.872 1.00 97.38 165 PRO A O 1
ATOM 1250 N N . GLY A 1 166 ? -21.227 5.408 18.633 1.00 96.88 166 GLY A N 1
ATOM 1251 C CA . GLY A 1 166 ? -20.714 4.034 18.609 1.00 96.88 166 GLY A CA 1
ATOM 1252 C C . GLY A 1 166 ? -19.706 3.726 17.494 1.00 96.88 166 GLY A C 1
ATOM 1253 O O . GLY A 1 166 ? -19.364 2.557 17.320 1.00 96.88 166 GLY A O 1
ATOM 1254 N N . HIS A 1 167 ? -19.188 4.732 16.776 1.00 97.62 167 HIS A N 1
ATOM 1255 C CA . HIS A 1 167 ? -18.222 4.520 15.689 1.00 97.62 167 HIS A CA 1
ATOM 1256 C C . HIS A 1 167 ? -16.992 3.705 16.120 1.00 97.62 167 HIS A C 1
ATOM 1258 O O . HIS A 1 167 ? -16.522 2.876 15.354 1.00 97.62 167 HIS A O 1
ATOM 1264 N N . ILE A 1 168 ? -16.505 3.857 17.357 1.00 97.88 168 ILE A N 1
ATOM 1265 C CA . ILE A 1 168 ? -15.366 3.071 17.862 1.00 97.88 168 ILE A CA 1
ATOM 1266 C C . ILE A 1 168 ? -15.680 1.576 17.960 1.00 97.88 168 ILE A C 1
ATOM 1268 O O . ILE A 1 168 ? -14.857 0.747 17.576 1.00 97.88 168 ILE A O 1
ATOM 1272 N N . ALA A 1 169 ? -16.877 1.216 18.430 1.00 97.81 169 ALA A N 1
ATOM 1273 C CA . ALA A 1 169 ? -17.299 -0.181 18.481 1.00 97.81 169 ALA A CA 1
ATOM 1274 C C . ALA A 1 169 ? -17.417 -0.773 17.067 1.00 97.81 169 ALA A C 1
ATOM 1276 O O . ALA A 1 169 ? -16.990 -1.903 16.834 1.00 97.81 169 ALA A O 1
ATOM 1277 N N . GLU A 1 170 ? -17.934 0.012 16.118 1.00 98.31 170 GLU A N 1
ATOM 1278 C CA . GLU A 1 170 ? -18.011 -0.379 14.710 1.00 98.31 170 GLU A CA 1
ATOM 1279 C C . GLU A 1 170 ? -16.614 -0.547 14.090 1.00 98.31 170 GLU A C 1
ATOM 1281 O O . GLU A 1 170 ? -16.350 -1.581 13.484 1.00 98.31 170 GLU A O 1
ATOM 1286 N N . ILE A 1 171 ? -15.683 0.391 14.309 1.00 98.38 171 ILE A N 1
ATOM 1287 C CA . ILE A 1 171 ? -14.287 0.273 13.850 1.00 98.38 171 ILE A CA 1
ATOM 1288 C C . ILE A 1 171 ? -13.650 -1.002 14.409 1.00 98.38 171 ILE A C 1
ATOM 1290 O O . ILE A 1 171 ? -13.107 -1.793 13.641 1.00 98.38 171 ILE A O 1
ATOM 1294 N N . ASN A 1 172 ? -13.766 -1.251 15.717 1.00 98.06 172 ASN A N 1
ATOM 1295 C CA . ASN A 1 172 ? -13.204 -2.444 16.353 1.00 98.06 172 ASN A CA 1
ATOM 1296 C C . ASN A 1 172 ? -13.757 -3.750 15.761 1.00 98.06 172 ASN A C 1
ATOM 1298 O O . ASN A 1 172 ? -12.996 -4.698 15.567 1.00 98.06 172 ASN A O 1
ATOM 1302 N N . ALA A 1 173 ? -15.048 -3.798 15.424 1.00 97.94 173 ALA A N 1
ATOM 1303 C CA . ALA A 1 173 ? -15.634 -4.944 14.733 1.00 97.94 173 ALA A CA 1
ATOM 1304 C C . ALA A 1 173 ? -15.061 -5.119 13.313 1.00 97.94 173 ALA A C 1
ATOM 1306 O O . ALA A 1 173 ? -14.753 -6.240 12.903 1.00 97.94 173 ALA A O 1
ATOM 1307 N N . LEU A 1 174 ? -14.861 -4.022 12.576 1.00 98.31 174 LEU A N 1
ATOM 1308 C CA . LEU A 1 174 ? -14.323 -4.058 11.213 1.00 98.31 174 LEU A CA 1
ATOM 1309 C C . LEU A 1 174 ? -12.841 -4.468 11.169 1.00 98.31 174 LEU A C 1
ATOM 1311 O O . LEU A 1 174 ? -12.442 -5.164 10.237 1.00 98.31 174 LEU A O 1
ATOM 1315 N N . LEU A 1 175 ? -12.038 -4.122 12.184 1.00 98.31 175 LEU A N 1
ATOM 1316 C CA . LEU A 1 175 ? -10.617 -4.503 12.279 1.00 98.31 175 LEU A CA 1
ATOM 1317 C C . LEU A 1 175 ? -10.391 -6.024 12.221 1.00 98.31 175 LEU A C 1
ATOM 1319 O O . LEU A 1 175 ? -9.377 -6.493 11.694 1.00 98.31 175 LEU A O 1
ATOM 1323 N N . ILE A 1 176 ? -11.345 -6.810 12.724 1.00 96.69 176 ILE A N 1
ATOM 1324 C CA . ILE A 1 176 ? -11.309 -8.280 12.715 1.00 96.69 176 ILE A CA 1
ATOM 1325 C C . ILE A 1 176 ? -12.260 -8.896 11.682 1.00 96.69 176 ILE A C 1
ATOM 1327 O O . ILE A 1 176 ? -12.500 -10.100 11.727 1.00 96.69 176 ILE A O 1
ATOM 1331 N N . SER A 1 177 ? -12.766 -8.101 10.733 1.00 97.50 177 SER A N 1
ATOM 1332 C CA . SER A 1 177 ? -13.647 -8.595 9.674 1.00 97.50 177 SER A CA 1
ATOM 1333 C C . SER A 1 177 ? -13.015 -9.788 8.931 1.00 97.50 177 SER A C 1
ATOM 1335 O O . SER A 1 177 ? -11.796 -9.770 8.668 1.00 97.50 177 SER A O 1
ATOM 1337 N N . PRO A 1 178 ? -13.815 -10.822 8.591 1.00 95.62 178 PRO A N 1
ATOM 1338 C CA . PRO A 1 178 ? -13.381 -11.887 7.694 1.00 95.62 178 PRO A CA 1
ATOM 1339 C C . PRO A 1 178 ? -13.194 -11.370 6.261 1.00 95.62 178 PRO A C 1
ATOM 1341 O O . PRO A 1 178 ? -12.361 -11.901 5.533 1.00 95.62 178 PRO A O 1
ATOM 1344 N N . ASP A 1 179 ? -13.908 -10.304 5.876 1.00 97.19 179 ASP A N 1
ATOM 1345 C CA . ASP A 1 179 ? -13.672 -9.610 4.613 1.00 97.19 179 ASP A CA 1
ATOM 1346 C C . ASP A 1 179 ? -12.356 -8.822 4.691 1.00 97.19 179 ASP A C 1
ATOM 1348 O O . ASP A 1 179 ? -12.233 -7.823 5.414 1.00 97.19 179 ASP A O 1
ATOM 1352 N N . ARG A 1 180 ? -11.343 -9.314 3.971 1.00 94.38 180 ARG A N 1
ATOM 1353 C CA . ARG A 1 180 ? -9.963 -8.816 4.040 1.00 94.38 180 ARG A CA 1
ATOM 1354 C C . ARG A 1 180 ? -9.854 -7.347 3.599 1.00 94.38 180 ARG A C 1
ATOM 1356 O O . ARG A 1 180 ? -9.254 -6.578 4.358 1.00 94.38 180 ARG A O 1
ATOM 1363 N N . PRO A 1 181 ? -10.465 -6.904 2.477 1.00 96.12 181 PRO A N 1
ATOM 1364 C CA . PRO A 1 181 ? -10.495 -5.490 2.102 1.00 96.12 181 PRO A CA 1
ATOM 1365 C C . PRO A 1 181 ? -11.110 -4.592 3.181 1.00 96.12 181 PRO A C 1
ATOM 1367 O O . PRO A 1 181 ? -10.548 -3.542 3.495 1.00 96.12 181 PRO A O 1
ATOM 1370 N N . THR A 1 182 ? -12.216 -5.013 3.803 1.00 97.62 182 THR A N 1
ATOM 1371 C CA . THR A 1 182 ? -12.846 -4.272 4.906 1.00 97.62 182 THR A CA 1
ATOM 1372 C C . THR A 1 182 ? -11.907 -4.101 6.096 1.00 97.62 182 THR A C 1
ATOM 1374 O O . THR A 1 182 ? -11.768 -2.986 6.598 1.00 97.62 182 THR A O 1
ATOM 1377 N N . ALA A 1 183 ? -11.223 -5.162 6.535 1.00 97.88 183 ALA A N 1
ATOM 1378 C CA . ALA A 1 183 ? -10.287 -5.069 7.657 1.00 97.88 183 ALA A CA 1
ATOM 1379 C C . ALA A 1 183 ? -9.084 -4.162 7.353 1.00 97.88 183 ALA A C 1
ATOM 1381 O O . ALA A 1 183 ? -8.664 -3.375 8.204 1.00 97.88 183 ALA A O 1
ATOM 1382 N N . VAL A 1 184 ? -8.549 -4.235 6.131 1.00 97.75 184 VAL A N 1
ATOM 1383 C CA . VAL A 1 184 ? -7.465 -3.358 5.663 1.00 97.75 184 VAL A CA 1
ATOM 1384 C C . VAL A 1 184 ? -7.913 -1.895 5.638 1.00 97.75 184 VAL A C 1
ATOM 1386 O O . VAL A 1 184 ? -7.203 -1.027 6.146 1.00 97.75 184 VAL A O 1
ATOM 1389 N N . ASN A 1 185 ? -9.100 -1.610 5.101 1.00 97.69 185 ASN A N 1
ATOM 1390 C CA . ASN A 1 185 ? -9.646 -0.253 5.068 1.00 97.69 185 ASN A CA 1
ATOM 1391 C C . ASN A 1 185 ? -9.964 0.278 6.471 1.00 97.69 185 ASN A C 1
ATOM 1393 O O . ASN A 1 185 ? -9.750 1.460 6.723 1.00 97.69 185 ASN A O 1
ATOM 1397 N N . ALA A 1 186 ? -10.393 -0.579 7.400 1.00 98.31 186 ALA A N 1
ATOM 1398 C CA . ALA A 1 186 ? -10.583 -0.204 8.798 1.00 98.31 186 ALA A CA 1
ATOM 1399 C C . ALA A 1 186 ? -9.258 0.176 9.480 1.00 98.31 186 ALA A C 1
ATOM 1401 O O . ALA A 1 186 ? -9.201 1.191 10.168 1.00 98.31 186 ALA A O 1
ATOM 1402 N N . LEU A 1 187 ? -8.177 -0.579 9.246 1.00 98.38 187 LEU A N 1
ATOM 1403 C CA . LEU A 1 187 ? -6.838 -0.230 9.740 1.00 98.38 187 LEU A CA 1
ATOM 1404 C C . LEU A 1 187 ? -6.361 1.113 9.168 1.00 98.38 187 LEU A C 1
ATOM 1406 O O . LEU A 1 187 ? -5.938 1.988 9.919 1.00 98.38 187 LEU A O 1
ATOM 1410 N N . ARG A 1 188 ? -6.507 1.323 7.853 1.00 97.31 188 ARG A N 1
ATOM 1411 C CA . ARG A 1 188 ? -6.184 2.618 7.230 1.00 97.31 188 ARG A CA 1
ATOM 1412 C C . ARG A 1 188 ? -7.047 3.751 7.772 1.00 97.31 188 ARG A C 1
ATOM 1414 O O . ARG A 1 188 ? -6.537 4.837 7.991 1.00 97.31 188 ARG A O 1
ATOM 1421 N N . LEU A 1 189 ? -8.334 3.521 8.021 1.00 97.81 189 LEU A N 1
ATOM 1422 C CA . LEU A 1 189 ? -9.200 4.533 8.621 1.00 97.81 189 LEU A CA 1
ATOM 1423 C C . LEU A 1 189 ? -8.641 4.998 9.971 1.00 97.81 189 LEU A C 1
ATOM 1425 O O . LEU A 1 189 ? -8.592 6.202 10.208 1.00 97.81 189 LEU A O 1
ATOM 1429 N N . VAL A 1 190 ? -8.164 4.075 10.817 1.00 98.06 190 VAL A N 1
ATOM 1430 C CA . VAL A 1 190 ? -7.533 4.431 12.099 1.00 98.06 190 VAL A CA 1
ATOM 1431 C C . VAL A 1 190 ? -6.315 5.331 11.887 1.00 98.06 190 VAL A C 1
ATOM 1433 O O . VAL A 1 190 ? -6.158 6.300 12.627 1.00 98.06 190 VAL A O 1
ATOM 1436 N N . THR A 1 191 ? -5.492 5.079 10.862 1.00 97.38 191 THR A N 1
ATOM 1437 C CA . THR A 1 191 ? -4.319 5.925 10.576 1.00 97.38 191 THR A CA 1
ATOM 1438 C C . THR A 1 191 ? -4.659 7.308 10.022 1.00 97.38 191 THR A C 1
ATOM 1440 O O . THR A 1 191 ? -3.798 8.185 10.017 1.00 97.38 191 THR A O 1
ATOM 1443 N N . GLN A 1 192 ? -5.901 7.528 9.584 1.00 96.56 192 GLN A N 1
ATOM 1444 C CA . GLN A 1 192 ? -6.389 8.822 9.097 1.00 96.56 192 GLN A CA 1
ATOM 1445 C C . GLN A 1 192 ? -7.149 9.624 10.167 1.00 96.56 192 GLN A C 1
ATOM 1447 O O . GLN A 1 192 ? -7.554 10.757 9.900 1.00 96.56 192 GLN A O 1
ATOM 1452 N N . LEU A 1 193 ?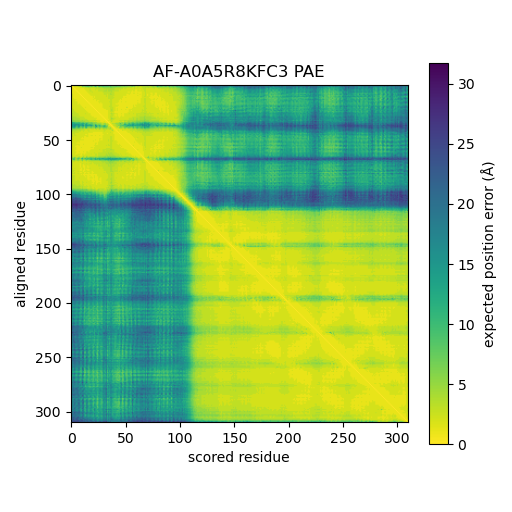 -7.374 9.068 11.365 1.00 95.69 193 LEU A N 1
ATOM 1453 C CA . LEU A 1 193 ? -8.037 9.802 12.443 1.00 95.69 193 LEU A CA 1
ATOM 1454 C C . LEU A 1 193 ? -7.118 10.929 12.949 1.00 95.69 193 LEU A C 1
ATOM 1456 O O . LEU A 1 193 ? -5.968 10.653 13.283 1.00 95.69 193 LEU A O 1
ATOM 1460 N N . PRO A 1 194 ? -7.606 12.181 13.077 1.00 92.56 194 PRO A N 1
ATOM 1461 C CA . PRO A 1 194 ? -6.779 13.297 13.549 1.00 92.56 194 PRO A CA 1
ATOM 1462 C C . PRO A 1 194 ? -6.188 13.086 14.949 1.00 92.56 194 PRO A C 1
ATOM 1464 O O . PRO A 1 194 ? -5.106 13.579 15.247 1.00 92.56 194 PRO A O 1
ATOM 1467 N N . MET A 1 195 ? -6.923 12.380 15.810 1.00 92.19 195 MET A N 1
ATOM 1468 C CA . MET A 1 195 ? -6.512 12.015 17.162 1.00 92.19 195 MET A CA 1
ATOM 1469 C C . MET A 1 195 ? -7.176 10.676 17.498 1.00 92.19 195 MET A C 1
ATOM 1471 O O . MET A 1 195 ? -8.324 10.664 17.953 1.00 92.19 195 MET A O 1
ATOM 1475 N N . PRO A 1 196 ? -6.541 9.537 17.171 1.00 91.94 196 PRO A N 1
ATOM 1476 C CA . PRO A 1 196 ? -7.152 8.238 17.392 1.00 91.94 196 PRO A CA 1
ATOM 1477 C C . PRO A 1 196 ? -7.310 8.002 18.903 1.00 91.94 196 PRO A C 1
ATOM 1479 O O . PRO A 1 196 ? -6.330 8.131 19.640 1.00 91.94 196 PRO A O 1
ATOM 1482 N N . PRO A 1 197 ? -8.508 7.638 19.390 1.00 91.06 197 PRO A N 1
ATOM 1483 C CA . PRO A 1 197 ? -8.720 7.312 20.797 1.00 91.06 197 PRO A CA 1
ATOM 1484 C C . PRO A 1 197 ? -8.070 5.955 21.099 1.00 91.06 197 PRO A C 1
ATOM 1486 O O . PRO A 1 197 ? -8.680 4.890 20.962 1.00 91.06 197 PRO A O 1
ATOM 1489 N N . ALA A 1 198 ? -6.768 5.980 21.400 1.00 89.00 198 ALA A N 1
ATOM 1490 C CA . ALA A 1 198 ? -5.977 4.762 21.502 1.00 89.00 198 ALA A CA 1
ATOM 1491 C C . ALA A 1 198 ? -6.467 3.802 22.591 1.00 89.00 198 ALA A C 1
ATOM 1493 O O . ALA A 1 198 ? -6.517 2.611 22.288 1.00 89.00 198 ALA A O 1
ATOM 1494 N N . PRO A 1 199 ? -6.852 4.229 23.813 1.00 92.19 199 PRO A N 1
ATOM 1495 C CA . PRO A 1 199 ? -7.341 3.299 24.834 1.00 92.19 199 PRO A CA 1
ATOM 1496 C C . PRO A 1 199 ? -8.479 2.399 24.332 1.00 92.19 199 PRO A C 1
ATOM 1498 O O . PRO A 1 199 ? -8.486 1.197 24.596 1.00 92.19 199 PRO A O 1
ATOM 1501 N N . GLU A 1 200 ? -9.397 2.956 23.548 1.00 95.38 200 GLU A N 1
ATOM 1502 C CA . GLU A 1 200 ? -10.581 2.272 23.043 1.00 95.38 200 GLU A CA 1
ATOM 1503 C C . GLU A 1 200 ? -10.307 1.448 21.772 1.00 95.38 200 GLU A C 1
ATOM 1505 O O . GLU A 1 200 ? -10.988 0.448 21.528 1.00 95.38 200 GLU A O 1
ATOM 1510 N N . LEU A 1 201 ? -9.302 1.826 20.973 1.00 97.38 201 LEU A N 1
ATOM 1511 C CA . LEU A 1 201 ? -8.912 1.117 19.744 1.00 97.38 201 LEU A CA 1
ATOM 1512 C C . LEU A 1 201 ? -7.845 0.034 19.966 1.00 97.38 201 LEU A C 1
ATOM 1514 O O . LEU A 1 201 ? -7.767 -0.921 19.189 1.00 97.38 201 LEU A O 1
ATOM 1518 N N . LYS A 1 202 ? -7.039 0.130 21.032 1.00 97.06 202 LYS A N 1
ATOM 1519 C CA . LYS A 1 202 ? -5.953 -0.821 21.338 1.00 97.06 202 LYS A CA 1
ATOM 1520 C C . LYS A 1 202 ? -6.444 -2.264 21.391 1.00 97.06 202 LYS A C 1
ATOM 1522 O O . LYS A 1 202 ? -5.814 -3.139 20.805 1.00 97.06 202 LYS A O 1
ATOM 1527 N N . ALA A 1 203 ? -7.587 -2.518 22.030 1.00 96.25 203 ALA A N 1
ATOM 1528 C CA . ALA A 1 203 ? -8.142 -3.868 22.122 1.00 96.25 203 ALA A CA 1
ATOM 1529 C C . ALA A 1 20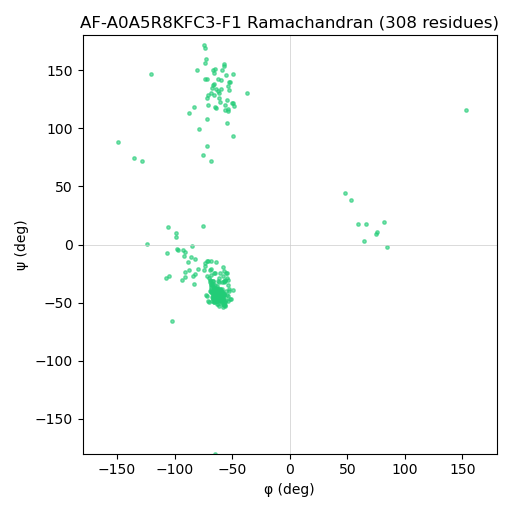3 ? -8.478 -4.457 20.738 1.00 96.25 203 ALA A C 1
ATOM 1531 O O . ALA A 1 203 ? -8.154 -5.615 20.468 1.00 96.25 203 ALA A O 1
ATOM 1532 N N . GLY A 1 204 ? -9.068 -3.661 19.838 1.00 97.38 204 GLY A N 1
ATOM 1533 C CA . GLY A 1 204 ? -9.382 -4.092 18.474 1.00 97.38 204 GLY A CA 1
ATOM 1534 C C . GLY A 1 204 ? -8.136 -4.310 17.617 1.00 97.38 204 GLY A C 1
ATOM 1535 O O . GLY A 1 204 ? -8.049 -5.305 16.896 1.00 97.38 204 GLY A O 1
ATOM 1536 N N . VAL A 1 205 ? -7.129 -3.439 17.736 1.00 98.38 205 VAL A N 1
ATOM 1537 C CA . VAL A 1 205 ? -5.857 -3.587 17.005 1.00 98.38 205 VAL A CA 1
ATOM 1538 C C . VAL A 1 205 ? -5.054 -4.787 17.514 1.00 98.38 205 VAL A C 1
ATOM 1540 O O . VAL A 1 205 ? -4.507 -5.535 16.702 1.00 98.38 205 VAL A O 1
ATOM 1543 N N . ALA A 1 206 ? -5.044 -5.051 18.823 1.00 98.44 206 ALA A N 1
ATOM 1544 C CA . ALA A 1 206 ? -4.442 -6.261 19.385 1.00 98.44 206 ALA A CA 1
ATOM 1545 C C . ALA A 1 206 ? -5.168 -7.527 18.894 1.00 98.44 206 ALA A C 1
ATOM 1547 O O . ALA A 1 206 ? -4.526 -8.466 18.423 1.00 98.44 206 ALA A O 1
ATOM 1548 N N . ALA A 1 207 ? -6.507 -7.528 18.892 1.00 98.12 207 ALA A N 1
ATOM 1549 C CA . ALA A 1 207 ? -7.296 -8.630 18.340 1.00 98.12 207 ALA A CA 1
ATOM 1550 C C . ALA A 1 207 ? -7.023 -8.853 16.840 1.00 98.12 207 ALA A C 1
ATOM 1552 O O . ALA A 1 207 ? -6.922 -9.999 16.397 1.00 98.12 207 ALA A O 1
ATOM 1553 N N . CYS A 1 208 ? -6.832 -7.780 16.062 1.00 98.38 208 CYS A N 1
ATOM 1554 C CA . CYS A 1 208 ? -6.399 -7.872 14.668 1.00 98.38 208 CYS A CA 1
ATOM 1555 C C . CYS A 1 208 ? -5.000 -8.496 14.536 1.00 98.38 208 CYS A C 1
ATOM 1557 O O . CYS A 1 208 ? -4.791 -9.304 13.634 1.00 98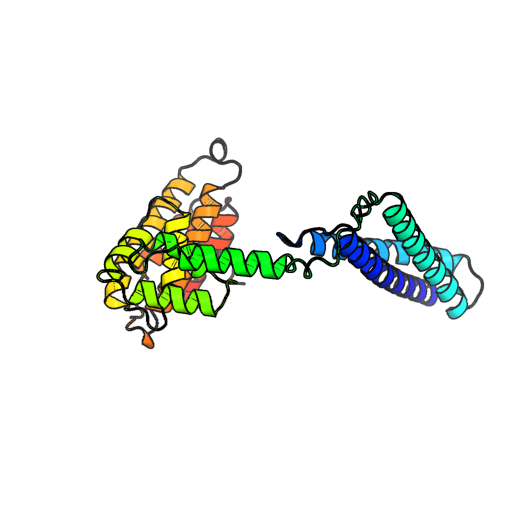.38 208 CYS A O 1
ATOM 1559 N N . GLY A 1 209 ? -4.065 -8.182 15.438 1.00 98.50 209 GLY A N 1
ATOM 1560 C CA . GLY A 1 209 ? -2.741 -8.816 15.492 1.00 98.50 209 GLY A CA 1
ATOM 1561 C C . GLY A 1 209 ? -2.832 -10.323 15.755 1.00 98.50 209 GLY A C 1
ATOM 1562 O O . GLY A 1 209 ? -2.253 -11.125 15.023 1.00 98.50 209 GLY A O 1
ATOM 1563 N N . SER A 1 210 ? -3.658 -10.737 16.720 1.00 98.44 210 SER A N 1
ATOM 1564 C CA . SER A 1 210 ? -3.935 -12.162 16.959 1.00 98.44 210 SER A CA 1
ATOM 1565 C C . SER A 1 210 ? -4.625 -12.840 15.767 1.00 98.44 210 SER A C 1
ATOM 1567 O O . SER A 1 210 ? -4.366 -14.008 15.480 1.00 98.44 210 SER A O 1
ATOM 1569 N N . HIS A 1 211 ? -5.502 -12.133 15.049 1.00 97.94 211 HIS A N 1
ATOM 1570 C CA . HIS A 1 211 ? -6.130 -12.657 13.837 1.00 97.94 211 HIS A CA 1
ATOM 1571 C C . HIS A 1 211 ? -5.125 -12.805 12.684 1.00 97.94 211 HIS A C 1
ATOM 1573 O O . HIS A 1 211 ? -5.130 -13.829 12.008 1.00 97.94 211 HIS A O 1
ATOM 1579 N N . LEU A 1 212 ? -4.205 -11.852 12.512 1.00 98.19 212 LEU A N 1
ATOM 1580 C CA . LEU A 1 212 ? -3.083 -11.962 11.573 1.00 98.19 212 LEU A CA 1
ATOM 1581 C C . LEU A 1 212 ? -2.224 -13.195 11.858 1.00 98.19 212 LEU A C 1
ATOM 1583 O O . LEU A 1 212 ? -1.906 -13.9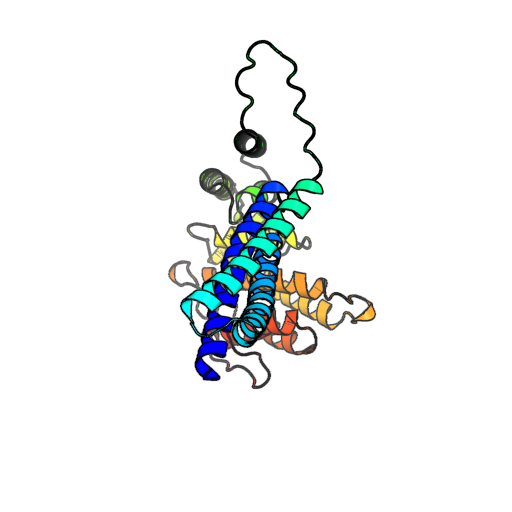41 10.939 1.00 98.19 212 LEU A O 1
ATOM 1587 N N . ALA A 1 213 ? -1.925 -13.476 13.126 1.00 98.50 213 ALA A N 1
ATOM 1588 C CA . ALA A 1 213 ? -1.218 -14.696 13.502 1.00 98.50 213 ALA A CA 1
ATOM 1589 C C . ALA A 1 213 ? -1.990 -15.979 13.121 1.00 98.50 213 ALA A C 1
ATOM 1591 O O . ALA A 1 213 ? -1.376 -17.016 12.873 1.00 98.50 213 ALA A O 1
ATOM 1592 N N . LYS A 1 214 ? -3.329 -15.958 13.058 1.00 98.12 214 LYS A N 1
ATOM 1593 C CA . LYS A 1 214 ? -4.116 -17.088 12.525 1.00 98.12 214 LYS A CA 1
ATOM 1594 C C . LYS A 1 214 ? -3.980 -17.203 11.006 1.00 98.12 214 LYS A C 1
ATOM 1596 O O . LYS A 1 214 ? -3.730 -18.302 10.529 1.00 98.12 214 LYS A O 1
ATOM 1601 N N . LEU A 1 215 ? -4.055 -16.087 10.279 1.00 97.31 215 LEU A N 1
ATOM 1602 C CA . LEU A 1 215 ? -3.873 -16.060 8.820 1.00 97.31 215 LEU A CA 1
ATOM 1603 C C . LEU A 1 215 ? -2.480 -16.555 8.409 1.00 97.31 215 LEU A C 1
ATOM 1605 O O . LEU A 1 215 ? -2.351 -17.331 7.474 1.00 97.31 215 LEU A O 1
ATOM 1609 N N . ILE A 1 216 ? -1.432 -16.199 9.156 1.00 98.31 216 ILE A N 1
ATOM 1610 C CA . ILE A 1 216 ? -0.077 -16.706 8.888 1.00 98.31 216 ILE A CA 1
ATOM 1611 C C . ILE A 1 216 ? 0.007 -18.221 9.113 1.00 98.31 216 ILE A C 1
ATOM 1613 O O . ILE A 1 216 ? 0.673 -18.921 8.354 1.00 98.31 216 ILE A O 1
ATOM 1617 N N . ARG A 1 217 ? -0.668 -18.758 10.138 1.00 98.50 217 ARG A N 1
ATOM 1618 C CA . ARG A 1 217 ? -0.742 -20.216 10.332 1.00 98.50 217 ARG A CA 1
ATOM 1619 C C . ARG A 1 217 ? -1.465 -20.901 9.177 1.00 98.50 217 ARG A C 1
ATOM 1621 O O . ARG A 1 217 ? -1.037 -21.980 8.788 1.00 98.50 217 ARG A O 1
ATOM 1628 N N . GLU A 1 218 ? -2.516 -20.280 8.648 1.00 97.81 218 GLU A N 1
ATOM 1629 C CA . GLU A 1 218 ? -3.234 -20.756 7.462 1.00 97.81 218 GLU A CA 1
ATOM 1630 C C . GLU A 1 218 ? -2.297 -20.796 6.249 1.00 97.81 218 GLU A C 1
ATOM 1632 O O . GLU A 1 218 ? -2.088 -21.874 5.709 1.00 97.81 218 GLU A O 1
ATOM 1637 N N . VAL A 1 219 ? -1.606 -19.690 5.936 1.00 97.94 219 VAL A N 1
ATOM 1638 C CA . VAL A 1 219 ? -0.565 -19.638 4.886 1.00 97.94 219 VAL A CA 1
ATOM 1639 C C . VAL A 1 219 ? 0.469 -20.748 5.062 1.00 97.94 219 VAL A C 1
ATOM 1641 O O . VAL A 1 219 ? 0.819 -21.438 4.110 1.00 97.94 219 VAL A O 1
ATOM 1644 N N . ASN A 1 220 ? 0.962 -20.943 6.287 1.00 98.12 220 ASN A N 1
ATOM 1645 C CA . ASN A 1 220 ? 1.977 -21.954 6.562 1.00 98.12 220 ASN A CA 1
ATOM 1646 C C . ASN A 1 220 ? 1.456 -23.387 6.366 1.00 98.12 220 ASN A C 1
ATOM 1648 O O . ASN A 1 220 ? 2.244 -24.264 6.000 1.00 98.12 220 ASN A O 1
ATOM 1652 N N . ALA A 1 221 ? 0.164 -23.615 6.619 1.00 98.06 221 ALA A N 1
ATOM 1653 C CA . ALA A 1 221 ? -0.504 -24.901 6.464 1.00 98.06 221 ALA A CA 1
ATOM 1654 C C . ALA A 1 221 ? -0.933 -25.188 5.016 1.00 98.06 221 ALA A C 1
ATOM 1656 O O . ALA A 1 221 ? -1.035 -26.360 4.660 1.00 98.06 221 ALA A O 1
ATOM 1657 N N . THR A 1 222 ? -1.151 -24.159 4.191 1.00 98.00 222 THR A N 1
ATOM 1658 C CA . THR A 1 222 ? -1.512 -24.305 2.776 1.00 98.00 222 THR A CA 1
ATOM 1659 C C . THR A 1 222 ? -0.313 -24.819 1.960 1.00 98.00 222 THR A C 1
ATOM 1661 O O . THR A 1 222 ? 0.756 -24.189 1.932 1.00 98.00 222 THR A O 1
ATOM 1664 N N . PRO A 1 223 ? -0.437 -25.983 1.296 1.00 97.12 223 PRO A N 1
ATOM 1665 C CA . PRO A 1 223 ? 0.571 -26.473 0.362 1.00 97.12 223 PRO A CA 1
ATOM 1666 C C . PRO A 1 223 ? 0.668 -25.580 -0.881 1.00 97.12 223 PRO A C 1
ATOM 1668 O O . PRO A 1 223 ? -0.333 -25.048 -1.350 1.00 97.12 223 PRO A O 1
ATOM 1671 N N . GLU A 1 224 ? 1.852 -25.499 -1.493 1.00 97.00 224 GLU A N 1
ATOM 1672 C CA . GLU A 1 224 ? 2.063 -24.745 -2.745 1.00 97.00 224 GLU A CA 1
ATOM 1673 C C . GLU A 1 224 ? 1.138 -25.207 -3.884 1.00 97.00 224 GLU A C 1
ATOM 1675 O O . GLU A 1 224 ? 0.726 -24.411 -4.716 1.00 97.00 224 GLU A O 1
ATOM 1680 N N . ALA A 1 225 ? 0.750 -26.485 -3.907 1.00 97.06 225 ALA A N 1
ATOM 1681 C CA . ALA A 1 225 ? -0.187 -27.001 -4.902 1.00 97.06 225 ALA A CA 1
ATOM 1682 C C . ALA A 1 225 ? -1.608 -26.407 -4.786 1.00 97.06 225 ALA A C 1
ATOM 1684 O O . ALA A 1 225 ? -2.339 -26.408 -5.774 1.00 97.06 225 ALA A O 1
ATOM 1685 N N . GLU A 1 226 ? -2.005 -25.930 -3.601 1.00 96.69 226 GLU A N 1
ATOM 1686 C CA . GLU A 1 226 ? -3.324 -25.333 -3.344 1.00 96.69 226 GLU A CA 1
ATOM 1687 C C . GLU A 1 226 ? -3.331 -23.809 -3.552 1.00 96.69 226 GLU A C 1
ATOM 1689 O O . GLU A 1 226 ? -4.362 -23.258 -3.929 1.00 96.69 226 GLU A O 1
ATOM 1694 N N . ASP A 1 227 ? -2.187 -23.142 -3.367 1.00 93.88 227 ASP A N 1
ATOM 1695 C CA . ASP A 1 227 ? -1.993 -21.711 -3.641 1.00 93.88 227 ASP A CA 1
ATOM 1696 C C . ASP A 1 227 ? -0.660 -21.474 -4.382 1.00 93.88 227 ASP A C 1
ATOM 1698 O O . ASP A 1 227 ? 0.316 -20.998 -3.792 1.00 93.88 227 ASP A O 1
ATOM 1702 N N . PRO A 1 228 ? -0.584 -21.816 -5.683 1.00 91.81 228 PRO A N 1
ATOM 1703 C CA . PRO A 1 228 ? 0.665 -21.747 -6.446 1.00 91.81 228 PRO A CA 1
ATOM 1704 C C . PRO A 1 228 ? 1.149 -20.311 -6.676 1.00 91.81 228 PRO A C 1
ATOM 1706 O O . PRO A 1 228 ? 2.324 -20.085 -6.960 1.00 91.81 228 PRO A O 1
ATOM 1709 N N . SER A 1 229 ? 0.248 -19.331 -6.577 1.00 93.12 229 SER A N 1
ATOM 1710 C CA . SER A 1 229 ? 0.556 -17.904 -6.691 1.00 93.12 229 SER A CA 1
ATOM 1711 C C . SER A 1 229 ? 0.885 -17.238 -5.357 1.00 93.12 229 SER A C 1
ATOM 1713 O O . SER A 1 229 ? 1.279 -16.071 -5.361 1.00 93.12 229 SER A O 1
ATOM 1715 N N . TYR A 1 230 ? 0.733 -17.944 -4.233 1.00 95.12 230 TYR A N 1
ATOM 1716 C CA . TYR A 1 230 ? 0.843 -17.380 -2.887 1.00 95.12 230 TYR A CA 1
ATOM 1717 C C . TYR A 1 230 ? -0.070 -16.155 -2.674 1.00 95.12 230 TYR A C 1
ATOM 1719 O O . TYR A 1 230 ? 0.317 -15.181 -2.016 1.00 95.12 230 TYR A O 1
ATOM 1727 N N . GLU A 1 231 ? -1.284 -16.185 -3.231 1.00 95.69 231 GLU A N 1
ATOM 1728 C CA . GLU A 1 231 ? -2.267 -15.101 -3.114 1.00 95.69 231 GLU A CA 1
ATOM 1729 C C . GLU A 1 231 ? -2.636 -14.864 -1.643 1.00 95.69 231 GLU A C 1
ATOM 1731 O O . GLU A 1 231 ? -2.653 -13.720 -1.175 1.00 95.69 231 GLU A O 1
ATOM 1736 N N . LEU A 1 232 ? -2.792 -15.941 -0.864 1.00 96.38 232 LEU A N 1
ATOM 1737 C CA . LEU A 1 232 ? -3.088 -15.860 0.564 1.00 96.38 232 LEU A CA 1
ATOM 1738 C C . LEU A 1 232 ? -1.962 -15.163 1.343 1.00 96.38 232 LEU A C 1
ATOM 1740 O O . LEU A 1 232 ? -2.223 -14.379 2.264 1.00 96.38 232 LEU A O 1
ATOM 1744 N N . ALA A 1 233 ? -0.705 -15.414 0.966 1.00 97.44 233 ALA A N 1
ATOM 1745 C CA . ALA A 1 233 ? 0.449 -14.746 1.561 1.00 97.44 233 ALA A CA 1
ATOM 1746 C C . ALA A 1 233 ? 0.485 -13.253 1.195 1.00 97.44 233 ALA A C 1
ATOM 1748 O O . ALA A 1 233 ? 0.746 -12.418 2.065 1.00 97.44 233 ALA A O 1
ATOM 1749 N N . GLY A 1 234 ? 0.174 -12.914 -0.061 1.00 97.06 234 GLY A N 1
ATOM 1750 C CA . GLY A 1 234 ? 0.035 -11.536 -0.538 1.00 97.06 234 GLY A CA 1
ATOM 1751 C C . GLY A 1 234 ? -0.991 -10.741 0.259 1.00 97.06 234 GLY A C 1
ATOM 1752 O O . GLY A 1 234 ? -0.685 -9.679 0.806 1.00 97.06 234 GLY A O 1
ATOM 1753 N N . GLU A 1 235 ? -2.194 -11.280 0.407 1.00 96.50 235 GLU A N 1
ATOM 1754 C CA . GLU A 1 235 ? -3.257 -10.615 1.159 1.00 96.50 235 GLU A CA 1
ATOM 1755 C C . GLU A 1 235 ? -2.932 -10.490 2.655 1.00 96.50 235 GLU A C 1
ATOM 1757 O O . GLU A 1 235 ? -3.193 -9.450 3.276 1.00 96.50 235 GLU A O 1
ATOM 1762 N N . THR A 1 236 ? -2.301 -11.517 3.236 1.00 97.69 236 THR A N 1
ATOM 1763 C CA . THR A 1 236 ? -1.832 -11.487 4.629 1.00 97.69 236 THR A CA 1
ATOM 1764 C C . THR A 1 236 ? -0.779 -10.395 4.835 1.00 97.69 236 THR A C 1
ATOM 1766 O O . THR A 1 236 ? -0.847 -9.658 5.823 1.00 97.69 236 THR A O 1
ATOM 1769 N N . ALA A 1 237 ? 0.146 -10.219 3.887 1.00 98.12 237 ALA A N 1
ATOM 1770 C CA . ALA A 1 237 ? 1.166 -9.173 3.933 1.00 98.12 237 ALA A CA 1
ATOM 1771 C C . ALA A 1 237 ? 0.569 -7.757 3.843 1.00 98.12 237 ALA A C 1
ATOM 1773 O O . ALA A 1 237 ? 0.954 -6.880 4.621 1.00 98.12 237 ALA A O 1
ATOM 1774 N N . VAL A 1 238 ? -0.427 -7.532 2.977 1.00 97.44 238 VAL A N 1
ATOM 1775 C CA . VAL A 1 238 ? -1.138 -6.238 2.886 1.00 97.44 238 VAL A CA 1
ATOM 1776 C C . VAL A 1 238 ? -1.824 -5.887 4.212 1.00 97.44 238 VAL A C 1
ATOM 1778 O O . VAL A 1 238 ? -1.745 -4.744 4.686 1.00 97.44 238 VAL A O 1
ATOM 1781 N N . ARG A 1 239 ? -2.467 -6.872 4.854 1.00 97.81 239 ARG A N 1
ATOM 1782 C CA . ARG A 1 239 ? -3.097 -6.678 6.168 1.00 97.81 239 ARG A CA 1
ATOM 1783 C C . ARG A 1 239 ? -2.063 -6.428 7.263 1.00 97.81 239 ARG A C 1
ATOM 1785 O O . ARG A 1 239 ? -2.272 -5.531 8.078 1.00 97.81 239 ARG A O 1
ATOM 1792 N N . PHE A 1 240 ? -0.942 -7.148 7.259 1.00 98.50 240 PHE A N 1
ATOM 1793 C CA . PHE A 1 240 ? 0.157 -6.922 8.198 1.00 98.50 240 PHE A CA 1
ATOM 1794 C C . PHE A 1 240 ? 0.756 -5.514 8.063 1.00 98.50 240 PHE A C 1
ATOM 1796 O O . PHE A 1 240 ? 0.932 -4.832 9.070 1.00 98.50 240 PHE A O 1
ATOM 1803 N N . SER A 1 241 ? 0.986 -5.036 6.837 1.00 98.19 241 SER A N 1
ATOM 1804 C CA . SER A 1 241 ? 1.482 -3.677 6.577 1.00 98.19 241 SER A CA 1
ATOM 1805 C C . SER A 1 241 ? 0.541 -2.596 7.135 1.00 98.19 241 SER A C 1
ATOM 1807 O O . SER A 1 241 ? 0.973 -1.650 7.795 1.00 98.19 241 SER A O 1
ATOM 1809 N N . SER A 1 242 ? -0.771 -2.775 6.959 1.00 97.88 242 SER A N 1
ATOM 1810 C CA . SER A 1 242 ? -1.767 -1.851 7.519 1.00 97.88 242 SER A CA 1
ATOM 1811 C C . SER A 1 242 ? -1.822 -1.931 9.053 1.00 97.88 242 SER A C 1
ATOM 1813 O O . SER A 1 242 ? -1.973 -0.914 9.735 1.00 97.88 242 SER A O 1
ATOM 1815 N N . TRP A 1 243 ? -1.654 -3.134 9.611 1.00 98.62 243 TRP A N 1
ATOM 1816 C CA . TRP A 1 243 ? -1.631 -3.355 11.055 1.00 98.62 243 TRP A CA 1
ATOM 1817 C C . TRP A 1 243 ? -0.415 -2.717 11.715 1.00 98.62 243 TRP A C 1
ATOM 1819 O O . TRP A 1 243 ? -0.587 -2.000 12.695 1.00 98.62 243 TRP A O 1
ATOM 1829 N N . ILE A 1 244 ? 0.789 -2.894 11.163 1.00 98.56 244 ILE A N 1
ATOM 1830 C CA . ILE A 1 244 ? 2.004 -2.331 11.759 1.00 98.56 244 ILE A CA 1
ATOM 1831 C C . ILE A 1 244 ? 1.984 -0.798 11.730 1.00 98.56 244 ILE A C 1
ATOM 1833 O O . ILE A 1 244 ? 2.366 -0.169 12.714 1.00 98.56 244 ILE A O 1
ATOM 1837 N N . ALA A 1 245 ? 1.463 -0.183 10.661 1.00 98.06 245 ALA A N 1
ATOM 1838 C CA . ALA A 1 245 ? 1.273 1.267 10.596 1.00 98.06 245 ALA A CA 1
ATOM 1839 C C . ALA A 1 245 ? 0.312 1.767 11.690 1.00 98.06 245 ALA A C 1
ATOM 1841 O O . ALA A 1 245 ? 0.595 2.751 12.373 1.00 98.06 245 ALA A O 1
ATOM 1842 N N . THR A 1 246 ? -0.789 1.044 11.907 1.00 98.12 246 THR A N 1
ATOM 1843 C CA . THR A 1 246 ? -1.773 1.365 12.950 1.00 98.12 246 THR A CA 1
ATOM 1844 C C . THR A 1 246 ? -1.201 1.163 14.355 1.00 98.12 246 THR A C 1
ATOM 1846 O O . THR A 1 246 ? -1.352 2.023 15.219 1.00 98.12 246 THR A O 1
ATOM 1849 N N . ALA A 1 247 ? -0.503 0.050 14.588 1.00 98.38 247 ALA A N 1
ATOM 1850 C CA . ALA A 1 247 ? 0.126 -0.268 15.865 1.00 98.38 247 ALA A CA 1
ATOM 1851 C C . ALA A 1 247 ? 1.179 0.781 16.253 1.00 98.38 247 ALA A C 1
ATOM 1853 O O . ALA A 1 247 ? 1.217 1.201 17.406 1.00 98.38 247 ALA A O 1
ATOM 1854 N N . ARG A 1 248 ? 1.980 1.261 15.289 1.00 98.06 248 ARG A N 1
ATOM 1855 C CA . ARG A 1 248 ? 2.926 2.372 15.496 1.00 98.06 248 ARG A CA 1
ATOM 1856 C C . ARG A 1 248 ? 2.228 3.630 15.972 1.00 98.06 248 ARG A C 1
ATOM 1858 O O . ARG A 1 248 ? 2.595 4.152 17.017 1.00 98.06 248 ARG A O 1
ATOM 1865 N N . LEU A 1 249 ? 1.205 4.064 15.236 1.00 97.38 249 LEU A N 1
ATOM 1866 C CA . LEU A 1 249 ? 0.448 5.263 15.572 1.00 97.38 249 LEU A CA 1
ATOM 1867 C C . LEU A 1 249 ? -0.117 5.178 16.997 1.00 97.38 249 LEU A C 1
ATOM 1869 O O . LEU A 1 249 ? 0.056 6.096 17.791 1.00 97.38 249 LEU A O 1
ATOM 1873 N N . LEU A 1 250 ? -0.742 4.053 17.355 1.00 97.31 250 LEU A N 1
ATOM 1874 C CA . LEU A 1 250 ? -1.348 3.875 18.678 1.00 97.31 250 LEU A CA 1
ATOM 1875 C C . LEU A 1 250 ? -0.332 3.657 19.815 1.00 97.31 250 LEU A C 1
ATOM 1877 O O . LEU A 1 250 ? -0.707 3.796 20.979 1.00 97.31 250 LEU A O 1
ATOM 1881 N N . ARG A 1 251 ? 0.929 3.323 19.505 1.00 97.06 251 ARG A N 1
ATOM 1882 C CA . ARG A 1 251 ? 2.041 3.244 20.471 1.00 97.06 251 ARG A CA 1
ATOM 1883 C C . ARG A 1 251 ? 2.630 4.606 20.818 1.00 97.06 251 ARG A C 1
ATOM 1885 O O . ARG A 1 251 ? 3.280 4.727 21.855 1.00 97.06 251 ARG A O 1
ATOM 1892 N N . GLU A 1 252 ? 2.443 5.619 19.976 1.00 96.31 252 GLU A N 1
ATOM 1893 C CA . GLU A 1 252 ? 2.996 6.946 20.236 1.00 96.31 252 GLU A CA 1
ATOM 1894 C C . GLU A 1 252 ? 2.422 7.528 21.541 1.00 96.31 252 GLU A C 1
ATOM 1896 O O . GLU A 1 252 ? 1.197 7.559 21.714 1.00 96.31 252 GLU A O 1
ATOM 1901 N N . PRO A 1 253 ? 3.266 8.045 22.458 1.00 95.88 253 PRO A N 1
ATOM 1902 C CA . PRO A 1 253 ? 2.791 8.634 23.710 1.00 95.88 253 PRO A CA 1
ATOM 1903 C C . PRO A 1 253 ? 1.783 9.772 23.506 1.00 95.88 253 PRO A C 1
ATOM 1905 O O . PRO A 1 253 ? 0.868 9.929 24.310 1.00 95.88 253 PRO A O 1
ATOM 1908 N N . ALA A 1 254 ? 1.905 10.524 22.404 1.00 94.25 254 ALA A N 1
ATOM 1909 C CA . ALA A 1 254 ? 0.970 11.587 22.026 1.00 94.25 254 ALA A CA 1
ATOM 1910 C C . ALA A 1 254 ? -0.471 11.084 21.815 1.00 94.25 254 ALA A C 1
ATOM 1912 O O . ALA A 1 254 ? -1.413 11.846 22.005 1.00 94.25 254 ALA A O 1
ATOM 1913 N N . ASN A 1 255 ? -0.638 9.799 21.488 1.00 94.31 255 ASN A N 1
ATOM 1914 C CA . ASN A 1 255 ? -1.935 9.150 21.314 1.00 94.31 255 ASN A CA 1
ATOM 1915 C C . ASN A 1 255 ? -2.360 8.349 22.560 1.00 94.31 255 ASN A C 1
ATOM 1917 O O . ASN A 1 255 ? -3.369 7.656 22.523 1.00 94.31 255 ASN A O 1
ATOM 1921 N N . GLY A 1 256 ? -1.618 8.416 23.673 1.00 93.50 256 GLY A N 1
ATOM 1922 C CA . GLY A 1 256 ? -1.877 7.603 24.871 1.00 93.50 256 GLY A CA 1
ATOM 1923 C C . GLY A 1 256 ? -1.316 6.177 24.784 1.00 93.50 256 GLY A C 1
ATOM 1924 O O . GLY A 1 256 ? -1.774 5.279 25.497 1.00 93.50 256 GLY A O 1
ATOM 1925 N N . GLY A 1 257 ? -0.356 5.945 23.886 1.00 95.44 257 GLY A N 1
ATOM 1926 C CA . GLY A 1 257 ? 0.365 4.684 23.731 1.00 95.44 257 GLY A CA 1
ATOM 1927 C C . GLY A 1 257 ? 1.373 4.389 24.846 1.00 95.44 257 GLY A C 1
ATOM 1928 O O . GLY A 1 257 ? 1.817 5.286 25.564 1.00 95.44 257 GLY A O 1
ATOM 1929 N N . SER A 1 258 ? 1.732 3.114 24.982 1.00 96.62 258 SER A N 1
ATOM 1930 C CA . SER A 1 258 ? 2.805 2.599 25.836 1.00 96.62 258 SER A CA 1
ATOM 1931 C C . SER A 1 258 ? 3.846 1.854 24.984 1.00 96.62 258 SER A C 1
ATOM 1933 O O . SER A 1 258 ? 3.466 1.193 24.013 1.00 96.62 258 SER A O 1
ATOM 1935 N N . PRO A 1 259 ? 5.146 1.878 25.344 1.00 96.19 259 PRO A N 1
ATOM 1936 C CA . PRO A 1 259 ? 6.181 1.084 24.671 1.00 96.19 259 PRO A CA 1
ATOM 1937 C C . PRO A 1 259 ? 5.901 -0.428 24.623 1.00 96.19 259 PRO A C 1
ATOM 1939 O O . PRO A 1 259 ? 6.386 -1.111 23.718 1.00 96.19 259 PRO A O 1
ATOM 1942 N N . ASP A 1 260 ? 5.100 -0.945 25.554 1.00 97.12 260 ASP A N 1
ATOM 1943 C CA . ASP A 1 260 ? 4.756 -2.370 25.631 1.00 97.12 260 ASP A CA 1
ATOM 1944 C C . ASP A 1 260 ? 3.559 -2.757 24.743 1.00 97.12 260 ASP A C 1
ATOM 1946 O O . ASP A 1 260 ? 3.292 -3.945 24.539 1.00 97.12 260 ASP A O 1
ATOM 1950 N N . ASP A 1 261 ? 2.836 -1.780 24.180 1.00 97.31 261 ASP A N 1
ATOM 1951 C CA . ASP A 1 261 ? 1.647 -2.058 23.375 1.00 97.31 261 ASP A CA 1
ATOM 1952 C C . ASP A 1 261 ? 2.012 -2.846 22.104 1.00 97.31 261 ASP A C 1
ATOM 1954 O O . ASP A 1 261 ? 2.952 -2.514 21.374 1.00 97.31 261 ASP A O 1
ATOM 1958 N N . PHE A 1 262 ? 1.234 -3.896 21.827 1.00 98.44 262 PHE A N 1
ATOM 1959 C CA . PHE A 1 262 ? 1.333 -4.780 20.655 1.00 98.44 262 PHE A CA 1
ATOM 1960 C C . PHE A 1 262 ? 2.618 -5.615 20.523 1.00 98.44 262 PHE A C 1
ATOM 1962 O O . PHE A 1 262 ? 2.773 -6.341 19.537 1.00 98.44 262 PHE A O 1
ATOM 1969 N N . VAL A 1 263 ? 3.541 -5.551 21.494 1.00 98.50 263 VAL A N 1
ATOM 1970 C CA . VAL A 1 263 ? 4.794 -6.328 21.457 1.00 98.50 263 VAL A CA 1
ATOM 1971 C C . VAL A 1 263 ? 4.495 -7.824 21.385 1.00 98.50 263 VAL A C 1
ATOM 1973 O O . VAL A 1 263 ? 5.086 -8.537 20.579 1.00 98.50 263 VAL A O 1
ATOM 1976 N N . ARG A 1 264 ? 3.530 -8.304 22.174 1.00 98.56 264 ARG A N 1
ATOM 1977 C CA . ARG A 1 264 ? 3.139 -9.719 22.192 1.00 98.56 264 ARG A CA 1
ATOM 1978 C C . ARG A 1 264 ? 2.704 -10.213 20.807 1.00 98.56 264 ARG A C 1
ATOM 1980 O O . ARG A 1 264 ? 3.210 -11.229 20.338 1.00 98.56 264 ARG A O 1
ATOM 1987 N N . GLU A 1 265 ? 1.789 -9.494 20.162 1.00 98.69 265 GLU A N 1
ATOM 1988 C CA . GLU A 1 265 ? 1.258 -9.831 18.839 1.00 98.69 265 GLU A CA 1
ATOM 1989 C C . GLU A 1 265 ? 2.358 -9.780 17.770 1.00 98.69 265 GLU A C 1
ATOM 1991 O O . GLU A 1 265 ? 2.441 -10.677 16.931 1.00 98.69 265 GLU A O 1
ATOM 1996 N N . LEU A 1 266 ? 3.238 -8.772 17.829 1.00 98.75 266 LEU A N 1
ATOM 1997 C CA . LEU A 1 266 ? 4.368 -8.636 16.909 1.00 98.75 266 LEU A CA 1
ATOM 1998 C C . LEU A 1 266 ? 5.324 -9.831 16.994 1.00 98.75 266 LEU A C 1
ATOM 2000 O O . LEU A 1 266 ? 5.738 -10.357 15.961 1.00 98.75 266 LEU A O 1
ATOM 2004 N N . LEU A 1 267 ? 5.670 -10.273 18.207 1.00 98.62 267 LEU A N 1
ATOM 2005 C CA . LEU A 1 267 ? 6.590 -11.395 18.404 1.00 98.62 267 LEU A CA 1
ATOM 2006 C C . LEU A 1 267 ? 5.987 -12.731 17.962 1.00 98.62 267 LEU A C 1
ATOM 2008 O O . LEU A 1 267 ? 6.704 -13.574 17.421 1.00 98.62 267 LEU A O 1
ATOM 2012 N N . GLU A 1 268 ? 4.677 -12.916 18.133 1.00 98.69 268 GLU A N 1
ATOM 2013 C CA . GLU A 1 268 ? 3.973 -14.085 17.602 1.00 98.69 268 GLU A CA 1
ATOM 2014 C C . GLU A 1 268 ? 3.993 -14.096 16.065 1.00 98.69 268 GLU A C 1
ATOM 2016 O O . GLU A 1 268 ? 4.368 -15.103 15.461 1.00 98.69 268 GLU A O 1
ATOM 2021 N N . ILE A 1 269 ? 3.658 -12.966 15.430 1.00 98.75 269 ILE A N 1
ATOM 2022 C CA . ILE A 1 269 ? 3.722 -12.797 13.969 1.00 98.75 269 ILE A CA 1
ATOM 2023 C C . ILE A 1 269 ? 5.142 -13.065 13.453 1.00 98.75 269 ILE A C 1
ATOM 2025 O O . ILE A 1 269 ? 5.315 -13.825 12.497 1.00 98.75 269 ILE A O 1
ATOM 2029 N N . LEU A 1 270 ? 6.159 -12.499 14.113 1.00 98.56 270 LEU A N 1
ATOM 2030 C CA . LEU A 1 270 ? 7.566 -12.698 13.774 1.00 98.56 270 LEU A CA 1
ATOM 2031 C C . LEU A 1 270 ? 7.939 -14.184 13.805 1.00 98.56 270 LEU A C 1
ATOM 2033 O O . LEU A 1 270 ? 8.453 -14.706 12.816 1.00 98.56 270 LEU A O 1
ATOM 2037 N N . ALA A 1 271 ? 7.640 -14.881 14.904 1.00 98.56 271 ALA A N 1
ATOM 2038 C CA . ALA A 1 271 ? 7.950 -16.301 15.045 1.00 98.56 271 ALA A CA 1
ATOM 2039 C C . ALA A 1 271 ? 7.281 -17.151 13.953 1.00 98.56 271 ALA A C 1
ATOM 2041 O O . ALA A 1 271 ? 7.932 -18.002 13.349 1.00 98.56 271 ALA A O 1
ATOM 2042 N N . LEU A 1 272 ? 6.004 -16.892 13.659 1.00 98.62 272 LEU A N 1
ATOM 2043 C CA . LEU A 1 272 ? 5.247 -17.635 12.649 1.00 98.62 272 LEU A CA 1
ATOM 2044 C C . LEU A 1 272 ? 5.735 -17.369 11.219 1.00 98.62 272 LEU A C 1
ATOM 2046 O O . LEU A 1 272 ? 5.739 -18.285 10.396 1.00 98.62 272 LEU A O 1
ATOM 2050 N N . SER A 1 273 ? 6.171 -16.143 10.921 1.00 98.38 273 SER A N 1
ATOM 2051 C CA . SER A 1 273 ? 6.647 -15.752 9.586 1.00 98.38 273 SER A CA 1
ATOM 2052 C C . SER A 1 273 ? 7.969 -16.414 9.168 1.00 98.38 273 SER A C 1
ATOM 2054 O O . SER A 1 273 ? 8.305 -16.411 7.987 1.00 98.38 273 SER A O 1
ATOM 2056 N N . ARG A 1 274 ? 8.699 -17.031 10.109 1.00 98.38 274 ARG A N 1
ATOM 2057 C CA . ARG A 1 274 ? 9.940 -17.778 9.838 1.00 98.38 274 ARG A CA 1
ATOM 2058 C C . ARG A 1 274 ? 9.712 -19.210 9.344 1.00 98.38 274 ARG A C 1
ATOM 2060 O O . ARG A 1 274 ? 10.660 -19.840 8.890 1.00 98.38 274 ARG A O 1
ATOM 2067 N N . ALA A 1 275 ? 8.492 -19.741 9.440 1.00 98.12 275 ALA A N 1
ATOM 2068 C CA . ALA A 1 275 ? 8.230 -21.165 9.211 1.00 98.12 275 ALA A CA 1
ATOM 2069 C C . ALA A 1 275 ? 8.381 -21.618 7.745 1.00 98.12 275 ALA A C 1
ATOM 2071 O O . ALA A 1 275 ? 8.699 -22.781 7.508 1.00 98.12 275 ALA A O 1
ATOM 2072 N N . ARG A 1 276 ? 8.147 -20.723 6.777 1.00 97.12 276 ARG A N 1
ATOM 2073 C CA . ARG A 1 276 ? 8.161 -21.011 5.330 1.00 97.12 276 ARG A CA 1
ATOM 2074 C C . ARG A 1 276 ? 9.073 -20.010 4.594 1.00 97.12 276 ARG A C 1
ATOM 2076 O O . ARG A 1 276 ? 8.575 -19.089 3.939 1.00 97.12 276 ARG A O 1
ATOM 2083 N N . PRO A 1 277 ? 10.410 -20.101 4.751 1.00 97.12 277 PRO A N 1
ATOM 2084 C CA . PRO A 1 277 ? 11.357 -19.112 4.218 1.00 97.12 277 PRO A CA 1
ATOM 2085 C C . PRO A 1 277 ? 11.385 -19.025 2.682 1.00 97.12 277 PRO A C 1
ATOM 2087 O O . PRO A 1 277 ? 11.925 -18.060 2.132 1.00 97.12 277 PRO A O 1
ATOM 2090 N N . GLU A 1 278 ? 10.828 -20.016 1.992 1.00 96.69 278 GLU A N 1
ATOM 2091 C CA . GLU A 1 278 ? 10.679 -20.057 0.541 1.00 96.69 278 GLU A CA 1
ATOM 2092 C C . GLU A 1 278 ? 9.570 -19.133 0.011 1.00 96.69 278 GLU A C 1
ATOM 2094 O O . GLU A 1 278 ? 9.639 -18.712 -1.143 1.00 96.69 278 GLU A O 1
ATOM 2099 N N . ILE A 1 279 ? 8.592 -18.742 0.843 1.00 97.50 279 ILE A N 1
ATOM 2100 C CA . ILE A 1 279 ? 7.525 -17.819 0.436 1.00 97.50 279 ILE A CA 1
ATOM 2101 C C . ILE A 1 279 ? 8.071 -16.388 0.461 1.00 97.50 279 ILE A C 1
ATOM 2103 O O . ILE A 1 279 ? 8.149 -15.742 1.511 1.00 97.50 279 ILE A O 1
ATOM 2107 N N . HIS A 1 280 ? 8.447 -15.875 -0.714 1.00 96.81 280 HIS A N 1
ATOM 2108 C CA . HIS A 1 280 ? 9.110 -14.574 -0.861 1.00 96.81 280 HIS A CA 1
ATOM 2109 C C . HIS A 1 280 ? 8.367 -13.433 -0.154 1.00 96.81 280 HIS A C 1
ATOM 2111 O O . HIS A 1 280 ? 8.985 -12.671 0.588 1.00 96.81 280 HIS A O 1
ATOM 2117 N N . THR A 1 281 ? 7.049 -13.348 -0.337 1.00 97.00 281 THR A N 1
ATOM 2118 C CA . THR A 1 281 ? 6.202 -12.297 0.243 1.00 97.00 281 THR A CA 1
ATOM 2119 C C . THR A 1 281 ? 6.176 -12.350 1.772 1.00 97.00 281 THR A C 1
ATOM 2121 O O . THR A 1 281 ? 6.386 -11.332 2.429 1.00 97.00 281 THR A O 1
ATOM 2124 N N . MET A 1 282 ? 6.040 -13.541 2.367 1.00 98.19 282 MET A N 1
ATOM 2125 C CA . MET A 1 282 ? 6.141 -13.717 3.824 1.00 98.19 282 MET A CA 1
ATOM 2126 C C . MET A 1 282 ? 7.500 -13.244 4.343 1.00 98.19 282 MET A C 1
ATOM 2128 O O . MET A 1 282 ? 7.579 -12.520 5.337 1.00 98.19 282 MET A O 1
ATOM 2132 N N . ARG A 1 283 ? 8.576 -13.608 3.637 1.00 97.62 283 ARG A N 1
ATOM 2133 C CA . ARG A 1 283 ? 9.944 -13.260 4.019 1.00 97.62 283 ARG A CA 1
ATOM 2134 C C . ARG A 1 283 ? 10.222 -11.756 3.904 1.00 97.62 283 ARG A C 1
ATOM 2136 O O . ARG A 1 283 ? 10.776 -11.159 4.826 1.00 97.62 283 ARG A O 1
ATOM 2143 N N . GLN A 1 284 ? 9.875 -11.134 2.781 1.00 97.81 284 GLN A N 1
ATOM 2144 C CA . GLN A 1 284 ? 10.228 -9.739 2.497 1.00 97.81 284 GLN A CA 1
ATOM 2145 C C . GLN A 1 284 ? 9.279 -8.721 3.124 1.00 97.81 284 GLN A C 1
ATOM 2147 O O . GLN A 1 284 ? 9.743 -7.647 3.520 1.00 97.81 284 GLN A O 1
ATOM 2152 N N . ASP A 1 285 ? 7.990 -9.036 3.235 1.00 97.88 285 ASP A N 1
ATOM 2153 C CA . ASP A 1 285 ? 6.981 -8.046 3.622 1.00 97.88 285 ASP A CA 1
ATOM 2154 C C . ASP A 1 285 ? 6.500 -8.224 5.061 1.00 97.88 285 ASP A C 1
ATOM 2156 O O . ASP A 1 285 ? 6.149 -7.235 5.705 1.00 97.88 285 ASP A O 1
ATOM 2160 N N . ILE A 1 286 ? 6.562 -9.448 5.601 1.00 98.31 286 ILE A N 1
ATOM 2161 C CA . ILE A 1 286 ? 6.214 -9.721 7.001 1.00 98.31 286 ILE A CA 1
ATOM 2162 C C . ILE A 1 286 ? 7.470 -9.894 7.851 1.00 98.31 286 ILE A C 1
ATOM 2164 O O . ILE A 1 286 ? 7.733 -9.045 8.697 1.00 98.31 286 ILE A O 1
ATOM 2168 N N . LEU A 1 287 ? 8.276 -10.935 7.616 1.00 98.50 287 LEU A N 1
ATOM 2169 C CA . LEU A 1 287 ? 9.417 -11.288 8.471 1.00 98.50 287 LEU A CA 1
ATOM 2170 C C . LEU A 1 287 ? 10.417 -10.135 8.618 1.00 98.50 287 LEU A C 1
ATOM 2172 O O . LEU A 1 287 ? 10.726 -9.730 9.736 1.00 98.50 287 LEU A O 1
ATOM 2176 N N . ARG A 1 288 ? 10.881 -9.559 7.502 1.00 98.31 288 ARG A N 1
ATOM 2177 C CA . ARG A 1 288 ? 11.818 -8.421 7.508 1.00 98.31 288 ARG A CA 1
ATOM 2178 C C . ARG A 1 288 ? 11.311 -7.256 8.363 1.00 98.31 288 ARG A C 1
ATOM 2180 O O . ARG A 1 288 ? 12.041 -6.707 9.185 1.00 98.31 288 ARG A O 1
ATOM 2187 N N . VAL A 1 289 ? 10.055 -6.868 8.156 1.00 98.38 289 VAL A N 1
ATOM 2188 C CA . VAL A 1 289 ? 9.441 -5.711 8.820 1.00 98.38 289 VAL A CA 1
ATOM 2189 C C . VAL A 1 289 ? 9.156 -6.024 10.291 1.00 98.38 289 VAL A C 1
ATOM 2191 O O . VAL A 1 289 ? 9.465 -5.211 11.158 1.00 98.38 289 VAL A O 1
ATOM 2194 N N . ALA A 1 290 ? 8.634 -7.214 10.594 1.00 98.50 290 ALA A N 1
ATOM 2195 C CA . ALA A 1 290 ? 8.385 -7.658 11.959 1.00 98.50 290 ALA A CA 1
ATOM 2196 C C . ALA A 1 290 ? 9.685 -7.765 12.767 1.00 98.50 290 ALA A C 1
ATOM 2198 O O . ALA A 1 290 ? 9.719 -7.346 13.919 1.00 98.50 290 ALA A O 1
ATOM 2199 N N . SER A 1 291 ? 10.766 -8.262 12.158 1.00 98.44 291 SER A N 1
ATOM 2200 C CA . SER A 1 291 ? 12.079 -8.342 12.799 1.00 98.44 291 SER A CA 1
ATOM 2201 C C . SER A 1 291 ? 12.651 -6.959 13.099 1.00 98.44 291 SER A C 1
ATOM 2203 O O . SER A 1 291 ? 13.195 -6.754 14.182 1.00 98.44 291 SER A O 1
ATOM 2205 N N . HIS A 1 292 ? 12.518 -6.010 12.167 1.00 98.00 292 HIS A N 1
ATOM 2206 C CA . HIS A 1 292 ? 12.938 -4.627 12.385 1.00 98.00 292 HIS A CA 1
ATOM 2207 C C . HIS A 1 292 ? 12.216 -4.007 13.590 1.00 98.00 292 HIS A C 1
ATOM 2209 O O . HIS A 1 292 ? 12.864 -3.504 14.507 1.00 98.00 292 HIS A O 1
ATOM 2215 N N . TYR A 1 293 ? 10.885 -4.116 13.640 1.00 98.31 293 TYR A N 1
ATOM 2216 C CA . TYR A 1 293 ? 10.120 -3.564 14.758 1.00 98.31 293 TYR A CA 1
ATOM 2217 C C . TYR A 1 293 ? 10.285 -4.358 16.056 1.00 98.31 293 TYR A C 1
ATOM 2219 O O . TYR A 1 293 ? 10.187 -3.772 17.124 1.00 98.31 293 TYR A O 1
ATOM 2227 N N . ALA A 1 294 ? 10.584 -5.659 16.019 1.00 98.44 294 ALA A N 1
ATOM 2228 C CA . ALA A 1 294 ? 10.896 -6.415 17.234 1.00 98.44 294 ALA A CA 1
ATOM 2229 C C . ALA A 1 294 ? 12.207 -5.933 17.875 1.00 98.44 294 ALA A C 1
ATOM 2231 O O . ALA A 1 294 ? 12.299 -5.836 19.102 1.00 98.44 294 ALA A O 1
ATOM 2232 N N . GLN A 1 295 ? 13.193 -5.563 17.055 1.00 98.12 295 GLN A N 1
ATOM 2233 C CA . GLN A 1 295 ? 14.410 -4.915 17.531 1.00 98.12 295 GLN A CA 1
ATOM 2234 C C . GLN A 1 295 ? 14.113 -3.534 18.115 1.00 98.12 295 GLN A C 1
ATOM 2236 O O . GLN A 1 295 ? 14.559 -3.237 19.221 1.00 98.12 295 GLN A O 1
ATOM 2241 N N . GLU A 1 296 ? 13.344 -2.709 17.404 1.00 97.88 296 GLU A N 1
ATOM 2242 C CA . GLU A 1 296 ? 13.007 -1.349 17.840 1.00 97.88 296 GLU A CA 1
ATOM 2243 C C . GLU A 1 296 ? 12.154 -1.337 19.121 1.00 97.88 296 GLU A C 1
ATOM 2245 O O . GLU A 1 296 ? 12.395 -0.536 20.021 1.00 97.88 296 GLU A O 1
ATOM 2250 N N . TRP A 1 297 ? 11.154 -2.216 19.217 1.00 98.00 297 TRP A N 1
ATOM 2251 C CA . TRP A 1 297 ? 10.130 -2.167 20.266 1.00 98.00 297 TRP A CA 1
ATOM 2252 C C . TRP A 1 297 ? 10.445 -3.029 21.478 1.00 98.00 297 TRP A C 1
ATOM 2254 O O . TRP A 1 297 ? 10.005 -2.696 22.574 1.00 98.00 297 TRP A O 1
ATOM 2264 N N . ALA A 1 298 ? 11.165 -4.135 21.288 1.00 98.12 298 ALA A N 1
ATOM 2265 C CA . ALA A 1 298 ? 11.441 -5.111 22.340 1.00 98.12 298 ALA A CA 1
ATOM 2266 C C . ALA A 1 298 ? 12.942 -5.362 22.556 1.00 98.12 298 ALA A C 1
ATOM 2268 O O . ALA A 1 298 ? 13.307 -6.187 23.392 1.00 98.12 298 ALA A O 1
ATOM 2269 N N . GLY A 1 299 ? 13.824 -4.691 21.804 1.00 98.00 299 GLY A N 1
ATOM 2270 C CA . GLY A 1 299 ? 15.271 -4.903 21.894 1.00 98.00 299 GLY A CA 1
ATOM 2271 C C . GLY A 1 299 ? 15.722 -6.290 21.423 1.00 98.00 299 GLY A C 1
ATOM 2272 O O . GLY A 1 299 ? 16.824 -6.717 21.761 1.00 98.00 299 GLY A O 1
ATOM 2273 N N . ILE A 1 300 ? 14.883 -7.013 20.672 1.00 98.25 300 ILE A N 1
ATOM 2274 C CA . ILE A 1 300 ? 15.182 -8.369 20.201 1.00 98.25 300 ILE A CA 1
ATOM 2275 C C . ILE A 1 300 ? 15.938 -8.274 18.869 1.00 98.25 300 ILE A C 1
ATOM 2277 O O . ILE A 1 300 ? 15.352 -7.832 17.880 1.00 98.25 300 ILE A O 1
ATOM 2281 N N . PRO A 1 301 ? 17.224 -8.670 18.802 1.00 98.00 301 PRO A N 1
ATOM 2282 C CA . PRO A 1 301 ? 17.995 -8.555 17.571 1.00 98.00 301 PRO A CA 1
ATOM 2283 C C . PRO A 1 301 ? 17.442 -9.480 16.468 1.00 98.00 301 PRO A C 1
ATOM 2285 O O . PRO A 1 301 ? 16.968 -10.579 16.783 1.00 98.00 301 PRO A O 1
ATOM 2288 N N . PRO A 1 302 ? 17.534 -9.077 15.185 1.00 97.88 302 PRO A N 1
ATOM 2289 C CA . PRO A 1 302 ? 17.232 -9.954 14.055 1.00 97.88 302 PRO A CA 1
ATOM 2290 C C . PRO A 1 302 ? 18.067 -11.238 14.094 1.00 97.88 302 PRO A C 1
ATOM 2292 O O . PRO A 1 302 ? 19.233 -11.216 14.503 1.00 97.88 302 PRO A O 1
ATOM 2295 N N . LEU A 1 303 ? 17.490 -12.355 13.645 1.00 98.12 303 LEU A N 1
ATOM 2296 C CA . LEU A 1 303 ? 18.263 -13.579 13.433 1.00 98.12 303 LEU A CA 1
ATOM 2297 C C . LEU A 1 303 ? 19.144 -13.443 12.179 1.00 98.12 303 LEU A C 1
ATOM 2299 O O . LEU A 1 303 ? 18.792 -12.687 11.276 1.00 98.12 303 LEU A O 1
ATOM 2303 N N . PRO A 1 304 ? 20.253 -14.203 12.073 1.00 97.62 304 PRO A N 1
ATOM 2304 C CA . PRO A 1 304 ? 21.147 -14.133 10.913 1.00 97.62 304 PRO A CA 1
ATOM 2305 C C . PRO A 1 304 ? 20.464 -14.356 9.553 1.00 97.62 304 PRO A C 1
ATOM 2307 O O . PRO A 1 304 ? 20.917 -13.805 8.553 1.00 97.62 304 PRO A O 1
ATOM 2310 N N . ASP A 1 305 ? 19.379 -15.136 9.521 1.00 97.44 305 ASP A N 1
ATOM 2311 C CA . ASP A 1 305 ? 18.641 -15.469 8.295 1.00 97.44 305 ASP A CA 1
ATOM 2312 C C . ASP A 1 305 ? 17.482 -14.499 7.980 1.00 97.44 305 ASP A C 1
ATOM 2314 O O . ASP A 1 305 ? 16.901 -14.553 6.881 1.00 97.44 305 ASP A O 1
ATOM 2318 N N . ASP A 1 306 ? 17.147 -13.604 8.919 1.00 97.88 306 ASP A N 1
ATOM 2319 C CA . ASP A 1 306 ? 16.125 -12.578 8.718 1.00 97.88 306 ASP A CA 1
ATOM 2320 C C . ASP A 1 306 ? 16.635 -11.567 7.670 1.00 97.88 306 ASP A C 1
ATOM 2322 O O . ASP A 1 306 ? 17.792 -11.139 7.724 1.00 97.88 306 ASP A O 1
ATOM 2326 N N . PRO A 1 307 ? 15.816 -11.156 6.683 1.00 96.56 307 PRO A N 1
ATOM 2327 C CA . PRO A 1 307 ? 16.265 -10.175 5.703 1.00 96.56 307 PRO A CA 1
ATOM 2328 C C . PRO A 1 307 ? 16.599 -8.838 6.380 1.00 96.56 307 PRO A C 1
ATOM 2330 O O . PRO A 1 307 ? 15.862 -8.414 7.274 1.00 96.56 307 PRO A O 1
ATOM 2333 N N . PRO A 1 308 ? 17.651 -8.127 5.936 1.00 95.06 308 PRO A N 1
ATOM 2334 C CA . PRO A 1 308 ? 17.986 -6.827 6.499 1.00 95.06 308 PRO A CA 1
ATOM 2335 C C . PRO A 1 308 ? 16.881 -5.797 6.205 1.00 95.06 308 PRO A C 1
ATOM 2337 O O . PRO A 1 308 ? 16.201 -5.902 5.175 1.00 95.06 308 PRO A O 1
ATOM 2340 N N . PRO A 1 309 ? 16.693 -4.782 7.070 1.00 91.69 309 PRO A N 1
ATOM 2341 C CA . PRO A 1 309 ? 15.829 -3.647 6.756 1.00 91.69 309 PRO A CA 1
ATOM 2342 C C . PRO A 1 309 ? 16.321 -2.935 5.483 1.00 91.69 309 PRO A C 1
ATOM 2344 O O . PRO A 1 309 ? 17.509 -2.977 5.162 1.00 91.69 309 PRO A O 1
ATOM 2347 N N . ARG A 1 310 ? 15.386 -2.326 4.742 1.00 86.06 310 ARG A N 1
ATOM 2348 C CA . ARG A 1 310 ? 15.691 -1.528 3.544 1.00 86.06 310 ARG A CA 1
ATOM 2349 C C . ARG A 1 310 ? 15.892 -0.072 3.921 1.00 86.06 310 ARG A C 1
ATOM 2351 O O . ARG A 1 310 ? 15.178 0.362 4.852 1.00 86.06 310 ARG A O 1
#

Sequence (310 aa):
MSHLISITVALLAGIIAFASMLLVALGIVDWYRIPSREGASGYFVVVNALLAGFIGTIIGWIVARKTGPGMATELVWAGGTNILLCALIALVACLFAPRQPEPHVETHPPTSPLPDHETLQKQRAQELFDAIPPNAPIPQWFPYTGEGGDLKLRATALQHILAKPGHIAEINALLISPDRPTAVNALRLVTQLPMPPAPELKAGVAACGSHLAKLIREVNATPEAEDPSYELAGETAVRFSSWIATARLLREPANGGSPDDFVRELLEILALSRARPEIHTMRQDILRVASHYAQEWAGIPPLPDDPPPR

Nearest PDB structures (foldseek):
  6yle-assembly1_C  TM=5.230E-01  e=2.874E+00  Saccharomyces cerevisiae
  3grl-assembly1_A  TM=2.631E-01  e=9.882E-01  Bos taurus
  6ylh-assembly1_7  TM=5.342E-01  e=8.025E+00  Saccharomyces cerevisiae
  8cdj-assembly1_D  TM=3.052E-01  e=1.906E+00  Homo sapiens
  7zbz-assembly1_D  TM=2.319E-01  e=6.809E+00  Homo sapiens

Radius of gyration: 28.42 Å; Cα contacts (8 Å, |Δi|>4): 337; chains: 1; bounding box: 69×52×69 Å

Secondary structure (DSSP, 8-state):
--HHHHHHHHHHHHHHHHHHHHHHHHHHHHHTT---GGGHHHHHHHHHHHHHHHHHHHHHHHHHHHS-S-HHHHHHHHHHHHHHHHHHHHHHHHHHS--PPPP-----S---PPPPHHHHHHHHHHHHHHTS-TT--GGGGHHHHSTTS-HHHHHHHHHHHHHSTTHHHHHHHHHT-SSHHHHHHHHHHHHT-SS--HHHHHHHHHHHHHHHHHHHHHHHHS-TTT-TT-HHHHHHHHHHHHHHHHHHHHHSGGGT--TTTTHHHHHHHHHHHTS-TT-HHIIIIIIHHHHHHHHHHH--PPPTTSPPP-

Organism: NCBI:txid2576071